Protein AF-A0A962AJW1-F1 (afdb_monomer)

Radius of gyration: 37.75 Å; Cα contacts (8 Å, |Δi|>4): 247; chains: 1; bounding box: 57×76×106 Å

Nearest PDB structures (foldseek):
  6yf7-assembly1_AA  TM=3.922E-01  e=6.518E-01  Marine phage AC
  6yff-assembly1_AA  TM=3.821E-01  e=2.173E+00  Beihai levi-like virus 21

Foldseek 3Di:
DDDDDDDDPPPVVPVVPPPPPPPPPPPPDPDDDDPDDDDPPPDDDDDDWDWDWDWDDDPPDIDIDTDTDDVPPPPPDPPDPDDDDDDDDPPVVVVVVVVVVVVVVVVVVVVVVVVVVVVPDPVCVVVVVCVVCVVVVVLVVLLVVLVVVVVVQLVLQQQLQVQLQVQLLACAVPQFSPVRSLVSSCVSNVVADSVQKDKWKDWLRHTDDGSVRSNVRLNVQAFTKIKIKIKGWDFRARPNDGPCPVTDMRMDMDMDGRD

Solvent-accessible surface area (backbone atoms only — not comparable to full-atom values): 16013 Å² total; per-residue (Å²): 138,84,88,84,83,78,96,71,79,77,67,73,74,70,64,69,76,73,69,76,74,76,73,84,79,76,87,84,74,95,67,94,85,78,94,80,75,81,83,75,79,74,78,88,77,84,89,77,79,52,82,47,84,44,78,50,77,59,88,97,47,80,46,80,46,83,44,78,52,66,82,81,76,63,81,78,72,75,81,77,79,87,72,80,93,75,93,83,79,78,74,74,64,67,57,60,60,58,58,55,59,53,58,60,56,54,59,53,48,57,55,52,55,53,52,59,53,62,75,70,50,76,91,46,53,70,58,54,57,45,61,67,46,45,63,58,53,51,50,52,53,52,50,50,53,56,48,52,55,53,50,51,55,49,52,30,44,45,48,10,14,46,47,18,30,55,45,42,31,67,27,54,85,39,82,45,28,40,62,52,19,53,48,40,23,49,65,49,25,73,93,53,66,67,90,58,52,48,78,48,38,29,44,77,83,44,74,36,91,43,26,68,55,33,29,54,46,44,65,75,35,63,69,34,50,34,38,21,33,30,34,36,74,50,84,61,64,60,95,88,43,64,80,44,84,88,64,38,67,51,71,35,73,28,73,48,59,24,105

Sequence (259 aa):
MPDAATPQKLLDSQVATAAGGAVAASELLNGEGCRALNATVARYDSTFISFEWSRIEFGSMSYRIIRMTNDRIKPVMPTATSHGPSTTTSACAADSAVARSLAWNEQARIFRGAVARAVRDETGVGAVEFALIAPLLLGISLAALIFALALNNYILVTNASTAGATNFILSRGSTTPYSDTVTAVRQAAQGLTSANLTIAMSVDGAACADDSSCATALSAAGGKQANVAVSYPCRLVVLNIDYAPGGCVLKQTTAGRVQ

pLDDT: mean 71.28, std 23.98, range [33.19, 97.69]

Structure (mmCIF, N/CA/C/O backbone):
data_AF-A0A962AJW1-F1
#
_entry.id   AF-A0A962AJW1-F1
#
loop_
_atom_site.group_PDB
_atom_site.id
_atom_site.type_symbol
_atom_site.label_atom_id
_atom_site.label_alt_id
_atom_site.label_comp_id
_atom_site.label_asym_id
_atom_site.label_entity_id
_atom_site.label_seq_id
_atom_site.pdbx_PDB_ins_code
_atom_site.Cartn_x
_atom_site.Cartn_y
_atom_site.Cartn_z
_atom_site.occupancy
_atom_site.B_iso_or_equiv
_atom_site.auth_seq_id
_atom_site.auth_comp_id
_atom_site.auth_asym_id
_atom_site.auth_atom_id
_atom_site.pdbx_PDB_model_num
ATOM 1 N N . MET A 1 1 ? -2.333 30.174 -48.927 1.00 43.09 1 MET A N 1
ATOM 2 C CA . MET A 1 1 ? -1.192 30.242 -49.866 1.00 43.09 1 MET A CA 1
ATOM 3 C C . MET A 1 1 ? 0.088 30.248 -49.042 1.00 43.09 1 MET A C 1
ATOM 5 O O . MET A 1 1 ? 0.118 31.062 -48.124 1.00 43.09 1 MET A O 1
ATOM 9 N N . PRO A 1 2 ? 1.115 29.424 -49.319 1.00 47.97 2 PRO A N 1
ATOM 10 C CA . PRO A 1 2 ? 1.248 28.370 -50.330 1.00 47.97 2 PRO A CA 1
ATOM 11 C C . PRO A 1 2 ? 1.341 26.941 -49.743 1.00 47.97 2 PRO A C 1
ATOM 13 O O . PRO A 1 2 ? 1.534 26.752 -48.544 1.00 47.97 2 PRO A O 1
ATOM 16 N N . ASP A 1 3 ? 1.177 25.965 -50.637 1.00 45.78 3 ASP A N 1
ATOM 17 C CA . ASP A 1 3 ? 1.265 24.516 -50.439 1.00 45.78 3 ASP A CA 1
ATOM 18 C C . ASP A 1 3 ? 2.706 24.021 -50.233 1.00 45.78 3 ASP A C 1
ATOM 20 O O . ASP A 1 3 ? 3.625 24.441 -50.940 1.00 45.78 3 ASP A O 1
ATOM 24 N N . ALA A 1 4 ? 2.892 23.066 -49.315 1.00 45.47 4 ALA A N 1
ATOM 25 C CA . ALA A 1 4 ? 4.142 22.333 -49.130 1.00 45.47 4 ALA A CA 1
ATOM 26 C C . ALA A 1 4 ? 4.010 20.913 -49.704 1.00 45.47 4 ALA A C 1
ATOM 28 O O . ALA A 1 4 ? 3.240 20.087 -49.215 1.00 45.47 4 ALA A O 1
ATOM 29 N N . ALA A 1 5 ? 4.766 20.661 -50.772 1.00 42.75 5 ALA A N 1
ATOM 30 C CA . ALA A 1 5 ? 4.821 19.407 -51.508 1.00 42.75 5 ALA A CA 1
ATOM 31 C C . ALA A 1 5 ? 5.538 18.285 -50.731 1.00 42.75 5 ALA A C 1
ATOM 33 O O . ALA A 1 5 ? 6.531 18.507 -50.039 1.00 42.75 5 ALA A O 1
ATOM 34 N N . THR A 1 6 ? 5.039 17.061 -50.901 1.00 45.56 6 THR A N 1
ATOM 35 C CA . THR A 1 6 ? 5.532 15.807 -50.320 1.00 45.56 6 THR A CA 1
ATOM 36 C C . THR A 1 6 ? 6.825 15.286 -50.984 1.00 45.56 6 THR A C 1
ATOM 38 O O . THR A 1 6 ? 6.995 15.394 -52.203 1.00 45.56 6 THR A O 1
ATOM 41 N N . PRO A 1 7 ? 7.732 14.645 -50.217 1.00 43.22 7 PRO A N 1
ATOM 42 C CA . PRO A 1 7 ? 9.026 14.155 -50.691 1.00 43.22 7 PRO A CA 1
ATOM 43 C C . PRO A 1 7 ? 8.913 12.735 -51.267 1.00 43.22 7 PRO A C 1
ATOM 45 O O . PRO A 1 7 ? 9.335 11.768 -50.641 1.00 43.22 7 PRO A O 1
ATOM 48 N N . GLN A 1 8 ? 8.331 12.587 -52.461 1.00 46.66 8 GLN A N 1
ATOM 49 C CA . GLN A 1 8 ? 8.193 11.264 -53.102 1.00 46.66 8 GLN A CA 1
ATOM 50 C C . GLN A 1 8 ? 8.791 11.174 -54.514 1.00 46.66 8 GLN A C 1
ATOM 52 O O . GLN A 1 8 ? 8.850 10.094 -55.083 1.00 46.66 8 GLN A O 1
ATOM 57 N N . LYS A 1 9 ? 9.315 12.276 -55.071 1.00 40.12 9 LYS A N 1
ATOM 58 C CA . LYS A 1 9 ? 9.843 12.315 -56.451 1.00 40.12 9 LYS A CA 1
ATOM 59 C C . LYS A 1 9 ? 11.360 12.156 -56.611 1.00 40.12 9 LYS A C 1
ATOM 61 O O . LYS A 1 9 ? 11.848 12.207 -57.734 1.00 40.12 9 LYS A O 1
ATOM 66 N N . LEU A 1 10 ? 12.116 11.956 -55.530 1.00 39.31 10 LEU A N 1
ATOM 67 C CA . LEU A 1 10 ? 13.583 11.840 -55.599 1.00 39.31 10 LEU A CA 1
ATOM 68 C C . LEU A 1 10 ? 14.121 10.400 -55.521 1.00 39.31 10 LEU A C 1
ATOM 70 O O . LEU A 1 10 ? 15.308 10.205 -55.766 1.00 39.31 10 LEU A O 1
ATOM 74 N N . LEU A 1 11 ? 13.278 9.389 -55.263 1.00 42.38 11 LEU A N 1
ATOM 75 C CA . LEU A 1 11 ? 13.705 7.979 -55.286 1.00 42.38 11 LEU A CA 1
ATOM 76 C C . LEU A 1 11 ? 13.646 7.324 -56.677 1.00 42.38 11 LEU A C 1
ATOM 78 O O . LEU A 1 11 ? 14.391 6.377 -56.922 1.00 42.38 11 LEU A O 1
ATOM 82 N N . ASP A 1 12 ? 12.862 7.854 -57.618 1.00 38.12 12 ASP A N 1
ATOM 83 C CA . ASP A 1 12 ? 12.685 7.203 -58.928 1.00 38.12 12 ASP A CA 1
ATOM 84 C C . ASP A 1 12 ? 13.845 7.452 -59.907 1.00 38.12 12 ASP A C 1
ATOM 86 O O . ASP A 1 12 ? 13.977 6.751 -60.908 1.00 38.12 12 ASP A O 1
ATOM 90 N N . SER A 1 13 ? 14.743 8.402 -59.618 1.00 41.75 13 SER A N 1
ATOM 91 C CA . SER A 1 13 ? 15.848 8.741 -60.529 1.00 41.75 13 SER A CA 1
ATOM 92 C C . SER A 1 13 ? 17.173 8.022 -60.231 1.00 41.75 13 SER A C 1
ATOM 94 O O . SER A 1 13 ? 18.112 8.163 -61.011 1.00 41.75 13 SER A O 1
ATOM 96 N N . GLN A 1 14 ? 17.282 7.252 -59.141 1.00 38.84 14 GLN A N 1
ATOM 97 C CA . GLN A 1 14 ? 18.523 6.540 -58.768 1.00 38.84 14 GLN A CA 1
ATOM 98 C C . GLN A 1 14 ? 18.469 5.025 -59.048 1.00 38.84 14 GLN A C 1
ATOM 100 O O . GLN A 1 14 ? 19.498 4.357 -59.001 1.00 38.84 14 GLN A O 1
ATOM 105 N N . VAL A 1 15 ? 17.303 4.471 -59.406 1.00 38.78 15 VAL A N 1
ATOM 106 C CA . VAL A 1 15 ? 17.152 3.040 -59.752 1.00 38.78 15 VAL A CA 1
ATOM 107 C C . VAL A 1 15 ? 17.441 2.765 -61.239 1.00 38.78 15 VAL A C 1
ATOM 109 O O . VAL A 1 15 ? 17.762 1.639 -61.615 1.00 38.78 15 VAL A O 1
ATOM 112 N N . ALA A 1 16 ? 17.425 3.790 -62.098 1.00 36.75 16 ALA A N 1
ATOM 113 C CA . ALA A 1 16 ? 17.598 3.617 -63.542 1.00 36.75 16 ALA A CA 1
ATOM 114 C C . ALA A 1 16 ? 19.045 3.312 -63.993 1.00 36.75 16 ALA A C 1
ATOM 116 O O . ALA A 1 16 ? 19.238 2.805 -65.095 1.00 36.75 16 ALA A O 1
ATOM 117 N N . THR A 1 17 ? 20.068 3.556 -63.166 1.00 38.28 17 THR A N 1
ATOM 118 C CA . THR A 1 17 ? 21.477 3.464 -63.614 1.00 38.28 17 THR A CA 1
ATOM 119 C C . THR A 1 17 ? 22.176 2.148 -63.245 1.00 38.28 17 THR A C 1
ATOM 121 O O . THR A 1 17 ? 23.292 1.904 -63.691 1.00 38.28 17 THR A O 1
ATOM 124 N N . ALA A 1 18 ? 21.530 1.254 -62.485 1.00 34.97 18 ALA A N 1
ATOM 125 C CA . ALA A 1 18 ? 22.094 -0.059 -62.133 1.00 34.97 18 ALA A CA 1
ATOM 126 C C . ALA A 1 18 ? 21.621 -1.211 -63.047 1.00 34.97 18 ALA A C 1
ATOM 128 O O . ALA A 1 18 ? 22.136 -2.323 -62.951 1.00 34.97 18 ALA A O 1
ATOM 129 N N . ALA A 1 19 ? 20.668 -0.961 -63.954 1.00 37.25 19 ALA A N 1
ATOM 130 C CA . ALA A 1 19 ? 20.112 -1.985 -64.845 1.00 37.25 19 ALA A CA 1
ATOM 131 C C . ALA A 1 19 ? 20.929 -2.213 -66.137 1.00 37.25 19 ALA A C 1
ATOM 133 O O . ALA A 1 19 ? 20.712 -3.202 -66.832 1.00 37.25 19 ALA A O 1
ATOM 134 N N . GLY A 1 20 ? 21.889 -1.339 -66.461 1.00 33.22 20 GLY A N 1
ATOM 135 C CA . GLY A 1 20 ? 22.659 -1.421 -67.712 1.00 33.22 20 GLY A CA 1
ATOM 136 C C . GLY A 1 20 ? 23.816 -2.430 -67.720 1.00 33.22 20 GLY A C 1
ATOM 137 O O . GLY A 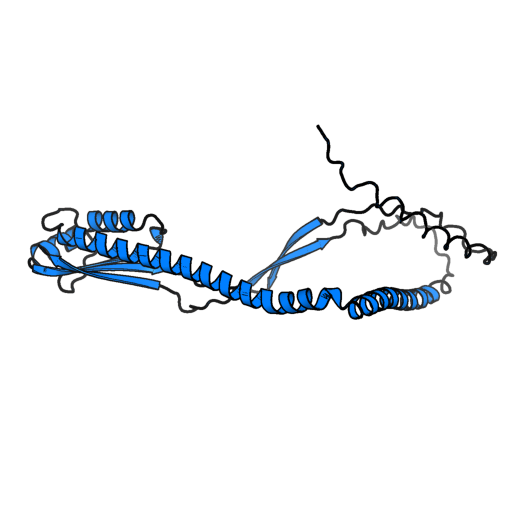1 20 ? 24.357 -2.720 -68.781 1.00 33.22 20 GLY A O 1
ATOM 138 N N . GLY A 1 21 ? 24.215 -2.971 -66.562 1.00 33.19 21 GLY A N 1
ATOM 139 C CA . GLY A 1 21 ? 25.421 -3.806 -66.444 1.00 33.19 21 GLY A CA 1
ATOM 140 C C . GLY A 1 21 ? 25.213 -5.318 -66.595 1.00 33.19 21 GLY A C 1
ATOM 141 O O . GLY A 1 21 ? 26.185 -6.044 -66.771 1.00 33.19 21 GLY A O 1
ATOM 142 N N . ALA A 1 22 ? 23.974 -5.813 -66.530 1.00 37.69 22 ALA A N 1
ATOM 143 C CA . ALA A 1 22 ? 23.692 -7.253 -66.450 1.00 37.69 22 ALA A CA 1
ATOM 144 C C . ALA A 1 22 ? 23.306 -7.910 -67.791 1.00 37.69 22 ALA A C 1
ATOM 146 O O . ALA A 1 22 ? 22.966 -9.089 -67.816 1.00 37.69 22 ALA A O 1
ATOM 147 N N . VAL A 1 23 ? 23.351 -7.173 -68.908 1.00 38.00 23 VAL A N 1
ATOM 148 C CA . VAL A 1 23 ? 22.947 -7.697 -70.231 1.00 38.00 23 VAL A CA 1
ATOM 149 C C . VAL A 1 23 ? 24.125 -8.320 -71.003 1.00 38.00 23 VAL A C 1
ATOM 151 O O . VAL A 1 23 ? 23.915 -9.081 -71.940 1.00 38.00 23 VAL A O 1
ATOM 154 N N . ALA A 1 24 ? 25.374 -8.102 -70.580 1.00 36.97 24 ALA A N 1
ATOM 155 C CA . ALA A 1 24 ? 26.554 -8.542 -71.335 1.00 36.97 24 ALA A CA 1
ATOM 156 C C . ALA A 1 24 ? 27.041 -9.980 -71.041 1.00 36.97 24 ALA A C 1
ATOM 158 O O . ALA A 1 24 ? 28.103 -10.367 -71.518 1.00 36.97 24 ALA A O 1
ATOM 159 N N . ALA A 1 25 ? 26.302 -10.785 -70.269 1.00 37.00 25 ALA A N 1
ATOM 160 C CA . ALA A 1 25 ? 26.725 -12.142 -69.888 1.00 37.00 25 ALA A CA 1
ATOM 161 C C . ALA A 1 25 ? 25.804 -13.265 -70.407 1.00 37.00 25 ALA A C 1
ATOM 163 O O . ALA A 1 25 ? 25.827 -14.364 -69.858 1.00 37.00 25 ALA A O 1
ATOM 164 N N . SER A 1 26 ? 24.988 -13.016 -71.441 1.00 39.25 26 SER A N 1
ATOM 165 C CA . SER A 1 26 ? 24.070 -14.040 -71.982 1.00 39.25 26 SER A CA 1
ATOM 166 C C . SER A 1 26 ? 24.468 -14.641 -73.337 1.00 39.25 26 SER A C 1
ATOM 168 O O . SER A 1 26 ? 23.772 -15.524 -73.826 1.00 39.25 26 SER A O 1
ATOM 170 N N . GLU A 1 27 ? 25.603 -14.249 -73.924 1.00 38.19 27 GLU A N 1
ATOM 171 C CA . GLU A 1 27 ? 25.919 -14.585 -75.324 1.00 38.19 27 GLU A CA 1
ATOM 172 C C . GLU A 1 27 ? 27.160 -15.477 -75.510 1.00 38.19 27 GLU A C 1
ATOM 174 O O . GLU A 1 27 ? 27.880 -15.343 -76.493 1.00 38.19 27 GLU A O 1
ATOM 179 N N . LEU A 1 28 ? 27.437 -16.403 -74.579 1.00 36.56 28 LEU A N 1
ATOM 180 C CA . LEU A 1 28 ? 28.553 -17.358 -74.732 1.00 36.56 28 LEU A CA 1
ATOM 181 C C . LEU A 1 28 ? 28.289 -18.792 -74.235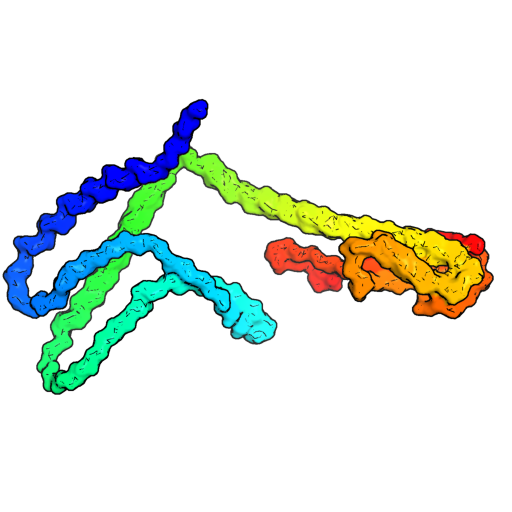 1.00 36.56 28 LEU A C 1
ATOM 183 O O . LEU A 1 28 ? 29.229 -19.497 -73.883 1.00 36.56 28 LEU A O 1
ATOM 187 N N . LEU A 1 29 ? 27.044 -19.280 -74.257 1.00 40.28 29 LEU A N 1
ATOM 188 C CA . LEU A 1 29 ? 26.763 -20.711 -74.049 1.00 40.28 29 LEU A CA 1
ATOM 189 C C . LEU A 1 29 ? 25.683 -21.224 -75.016 1.00 40.28 29 LEU A C 1
ATOM 191 O O . LEU A 1 29 ? 24.583 -21.597 -74.619 1.00 40.28 29 LEU A O 1
ATOM 195 N N . ASN A 1 30 ? 26.025 -21.274 -76.307 1.00 46.94 30 ASN A N 1
ATOM 196 C CA . ASN A 1 30 ? 25.364 -22.160 -77.267 1.00 46.94 30 ASN A CA 1
ATOM 197 C C . ASN A 1 30 ? 25.956 -23.569 -77.116 1.00 46.94 30 ASN A C 1
ATOM 199 O O . ASN A 1 30 ? 26.951 -23.913 -77.748 1.00 46.94 30 ASN A O 1
ATOM 203 N N . GLY A 1 31 ? 25.343 -24.368 -76.246 1.00 36.16 31 GLY A N 1
ATOM 204 C CA . GLY A 1 31 ? 25.583 -25.800 -76.104 1.00 36.16 31 GLY A CA 1
ATOM 205 C C . GLY A 1 31 ? 24.260 -26.471 -75.761 1.00 36.16 31 GLY A C 1
ATOM 206 O O . GLY A 1 31 ? 23.712 -26.265 -74.681 1.00 36.16 31 GLY A O 1
ATOM 207 N N . GLU A 1 32 ? 23.700 -27.184 -76.731 1.00 49.50 32 GLU A N 1
ATOM 208 C CA . GLU A 1 32 ? 22.379 -27.804 -76.681 1.00 49.50 32 GLU A CA 1
ATOM 209 C C . GLU A 1 32 ? 22.258 -28.780 -75.500 1.00 49.50 32 GLU A C 1
ATOM 211 O O . GLU A 1 32 ? 23.053 -29.708 -75.376 1.00 49.50 32 GLU A O 1
ATOM 216 N N . GLY A 1 33 ? 21.255 -28.596 -74.630 1.00 40.69 33 GLY A N 1
ATOM 217 C CA . GLY A 1 33 ? 20.966 -29.611 -73.609 1.00 40.69 33 GLY A CA 1
ATOM 218 C C . GLY A 1 33 ? 20.107 -29.233 -72.404 1.00 40.69 33 GLY A C 1
ATOM 219 O O . GLY A 1 33 ? 19.752 -30.132 -71.657 1.00 40.69 33 GLY A O 1
ATOM 220 N N . CYS A 1 34 ? 19.725 -27.967 -72.199 1.00 35.69 34 CYS A N 1
ATOM 221 C CA . CYS A 1 34 ? 18.828 -27.580 -71.094 1.00 35.69 34 CYS A CA 1
ATOM 222 C C . CYS A 1 34 ? 17.879 -26.443 -71.507 1.00 35.69 34 CYS A C 1
ATOM 224 O O . CYS A 1 34 ? 17.965 -25.312 -71.033 1.00 35.69 34 CYS A O 1
ATOM 226 N N . ARG A 1 35 ? 16.939 -26.733 -72.415 1.00 43.50 35 ARG A N 1
ATOM 227 C CA . ARG A 1 35 ? 15.774 -25.863 -72.633 1.00 43.50 35 ARG A CA 1
ATOM 228 C C . ARG A 1 35 ? 14.732 -26.150 -71.557 1.00 43.50 35 ARG A C 1
ATOM 230 O O . ARG A 1 35 ? 13.955 -27.079 -71.717 1.00 43.50 35 ARG A O 1
ATOM 237 N N . ALA A 1 36 ? 14.721 -25.347 -70.497 1.00 37.19 36 ALA A N 1
ATOM 238 C CA . ALA A 1 36 ? 13.512 -24.872 -69.816 1.00 37.19 36 ALA A CA 1
ATOM 239 C C . ALA A 1 36 ? 13.906 -24.168 -68.516 1.00 37.19 36 ALA A C 1
ATOM 241 O O . ALA A 1 36 ? 13.898 -24.767 -67.451 1.00 37.19 36 ALA A O 1
ATOM 242 N N . LEU A 1 37 ? 14.196 -22.877 -68.595 1.00 38.84 37 LEU A N 1
ATOM 243 C CA . LEU A 1 37 ? 13.922 -21.957 -67.496 1.00 38.84 37 LEU A CA 1
ATOM 244 C C . LEU A 1 37 ? 13.494 -20.659 -68.156 1.00 38.84 37 LEU A C 1
ATOM 246 O O . LEU A 1 37 ? 14.283 -19.771 -68.461 1.00 38.84 37 LEU A O 1
ATOM 250 N N . ASN A 1 38 ? 12.204 -20.646 -68.487 1.00 35.69 38 ASN A N 1
ATOM 251 C CA . ASN A 1 38 ? 11.488 -19.459 -68.898 1.00 35.69 38 ASN A CA 1
ATOM 252 C C . ASN A 1 38 ? 11.786 -18.372 -67.858 1.00 35.69 38 ASN A C 1
ATOM 254 O O . ASN A 1 38 ? 11.545 -18.564 -66.664 1.00 35.69 38 ASN A O 1
ATOM 258 N N . ALA A 1 39 ? 12.392 -17.281 -68.310 1.00 36.91 39 ALA A N 1
ATOM 259 C CA . ALA A 1 39 ? 12.791 -16.164 -67.480 1.00 36.91 39 ALA A CA 1
ATOM 260 C C . ALA A 1 39 ? 11.543 -15.437 -66.960 1.00 36.91 39 ALA A C 1
ATOM 262 O O . ALA A 1 39 ? 11.115 -14.424 -67.505 1.00 36.91 39 ALA A O 1
ATOM 263 N N . THR A 1 40 ? 10.948 -15.927 -65.875 1.00 34.88 40 THR A N 1
ATOM 264 C CA . THR A 1 40 ? 10.106 -15.092 -65.018 1.00 34.88 40 THR A CA 1
ATOM 265 C C . THR A 1 40 ? 11.025 -14.203 -64.200 1.00 34.88 40 THR A C 1
ATOM 267 O O . THR A 1 40 ? 11.458 -14.555 -63.105 1.00 34.88 40 THR A O 1
ATOM 270 N N . VAL A 1 41 ? 11.335 -13.038 -64.766 1.00 37.78 41 VAL A N 1
ATOM 271 C CA . VAL A 1 41 ? 11.833 -11.876 -64.031 1.00 37.78 41 VAL A CA 1
ATOM 272 C C . VAL A 1 41 ? 10.795 -11.554 -62.957 1.00 37.78 41 VAL A C 1
ATOM 274 O O . VAL A 1 41 ? 9.775 -10.912 -63.213 1.00 37.78 41 VAL A O 1
ATOM 277 N N . ALA A 1 42 ? 11.017 -12.069 -61.750 1.00 35.09 42 ALA A N 1
ATOM 278 C CA . ALA A 1 42 ? 10.241 -11.705 -60.582 1.00 35.09 42 ALA A CA 1
ATOM 279 C C . ALA A 1 42 ? 10.530 -10.231 -60.281 1.00 35.09 42 ALA A C 1
ATOM 281 O O . ALA A 1 42 ? 11.612 -9.883 -59.809 1.00 35.09 42 ALA A O 1
ATOM 282 N N . ARG A 1 43 ? 9.562 -9.355 -60.572 1.00 37.00 43 ARG A N 1
ATOM 283 C CA . ARG A 1 43 ? 9.550 -8.003 -60.009 1.00 37.00 43 ARG A CA 1
ATOM 284 C C . ARG A 1 43 ? 9.585 -8.149 -58.488 1.00 37.00 43 ARG A C 1
ATOM 286 O O . ARG A 1 43 ? 8.690 -8.757 -57.897 1.00 37.00 43 ARG A O 1
ATOM 293 N N . TYR A 1 44 ? 10.647 -7.640 -57.877 1.00 38.72 44 TYR A N 1
ATOM 294 C CA . TYR A 1 44 ? 10.743 -7.471 -56.435 1.00 38.72 44 TYR A CA 1
ATOM 295 C C . TYR A 1 44 ? 9.784 -6.347 -56.045 1.00 38.72 44 TYR A C 1
ATOM 297 O O . TYR A 1 44 ? 10.094 -5.178 -56.241 1.00 38.72 44 TYR A O 1
ATOM 305 N N . ASP A 1 45 ? 8.607 -6.715 -55.548 1.00 37.62 45 ASP A N 1
ATOM 306 C CA . ASP A 1 45 ? 7.698 -5.782 -54.889 1.00 37.62 45 ASP A CA 1
ATOM 307 C C . ASP A 1 45 ? 7.802 -6.010 -53.379 1.00 37.62 45 ASP A C 1
ATOM 309 O O . ASP A 1 45 ? 7.723 -7.145 -52.893 1.00 37.62 45 ASP A O 1
ATOM 313 N N . SER A 1 46 ? 8.120 -4.942 -52.661 1.00 46.25 46 SER A N 1
ATOM 314 C CA . SER A 1 46 ? 8.482 -4.964 -51.249 1.00 46.25 46 SER A CA 1
ATOM 315 C C . SER A 1 46 ? 7.249 -4.927 -50.354 1.00 46.25 46 SER A C 1
ATOM 317 O O . SER A 1 46 ? 6.303 -4.210 -50.652 1.00 46.25 46 SER A O 1
ATOM 319 N N . THR A 1 47 ? 7.372 -5.576 -49.189 1.00 51.34 47 THR A N 1
ATOM 320 C CA . THR A 1 47 ? 6.521 -5.514 -47.980 1.00 51.34 47 THR A CA 1
ATOM 321 C C . THR A 1 47 ? 5.443 -6.593 -47.852 1.00 51.34 47 THR A C 1
ATOM 323 O O . THR A 1 47 ? 4.469 -6.594 -48.580 1.00 51.34 47 THR A O 1
ATOM 326 N N . PHE A 1 48 ? 5.656 -7.533 -46.919 1.00 48.38 48 PHE A N 1
ATOM 327 C CA . PHE A 1 48 ? 4.704 -7.997 -45.892 1.00 48.38 48 PHE A CA 1
ATOM 328 C C . PHE A 1 48 ? 5.435 -9.026 -45.003 1.00 48.38 48 PHE A C 1
ATOM 330 O O . PHE A 1 48 ? 5.754 -10.127 -45.44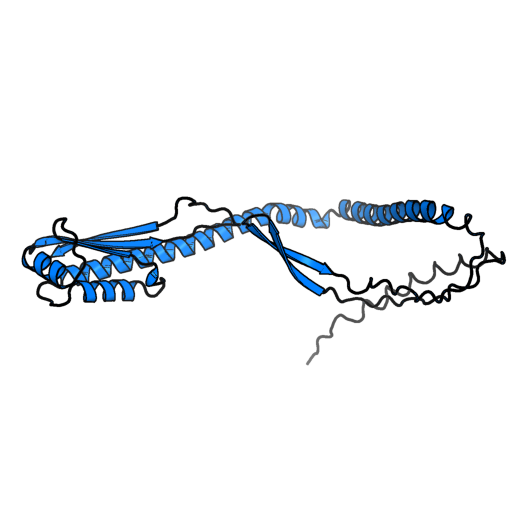4 1.00 48.38 48 PHE A O 1
ATOM 337 N N . ILE A 1 49 ? 5.764 -8.639 -43.765 1.00 56.47 49 ILE A N 1
ATOM 338 C CA . ILE A 1 49 ? 6.281 -9.530 -42.712 1.00 56.47 49 ILE A CA 1
ATOM 339 C C . ILE A 1 49 ? 5.135 -9.709 -41.718 1.00 56.47 49 ILE A C 1
ATOM 341 O O . ILE A 1 49 ? 4.641 -8.718 -41.181 1.00 56.47 49 ILE A O 1
ATOM 345 N N . SER A 1 50 ? 4.702 -10.945 -41.482 1.00 50.69 50 SER A N 1
ATOM 346 C CA . SER A 1 50 ? 3.708 -11.261 -40.455 1.00 50.69 50 SER A CA 1
ATOM 347 C C . SER A 1 50 ? 4.399 -11.682 -39.159 1.00 50.69 50 SER A C 1
ATOM 349 O O . SER A 1 50 ? 5.359 -12.457 -39.175 1.00 50.69 50 SER A O 1
ATOM 351 N N . PHE A 1 51 ? 3.900 -11.180 -38.029 1.00 48.53 51 PHE A N 1
ATOM 352 C CA . PHE A 1 51 ? 4.384 -11.530 -36.696 1.00 48.53 51 PHE A CA 1
ATOM 353 C C . PHE A 1 51 ? 3.325 -12.369 -35.991 1.00 48.53 51 PHE A C 1
ATOM 355 O O . PHE A 1 51 ? 2.221 -11.885 -35.742 1.00 48.53 51 PHE A O 1
ATOM 362 N N . GLU A 1 52 ? 3.665 -13.608 -35.647 1.00 49.94 52 GLU A N 1
ATOM 363 C CA . GLU A 1 52 ? 2.771 -14.501 -34.914 1.00 49.94 52 GLU A CA 1
ATOM 364 C C . GLU A 1 52 ? 3.405 -14.911 -33.579 1.00 49.94 52 GLU A C 1
ATOM 366 O O . GLU A 1 52 ? 4.599 -15.223 -33.483 1.00 49.94 52 GLU A O 1
ATOM 371 N N . TRP A 1 53 ? 2.603 -14.868 -32.515 1.00 56.88 53 TRP A N 1
ATOM 372 C CA . TRP A 1 53 ? 3.044 -15.211 -31.168 1.00 56.88 53 TRP A CA 1
ATOM 373 C C . TRP A 1 53 ? 2.939 -16.716 -30.949 1.00 56.88 53 TRP A C 1
ATOM 375 O O . TRP A 1 53 ? 1.842 -17.251 -30.821 1.00 56.88 53 TRP A O 1
ATOM 385 N N . SER A 1 54 ? 4.083 -17.388 -30.816 1.00 48.72 54 SER A N 1
ATOM 386 C CA . SER A 1 54 ? 4.124 -18.802 -30.431 1.00 48.72 54 SER A CA 1
ATOM 387 C C . SER A 1 54 ? 4.449 -18.951 -28.944 1.00 48.72 54 SER A C 1
ATOM 389 O O . SER A 1 54 ? 5.356 -18.293 -28.421 1.00 48.72 54 SER A O 1
ATOM 391 N N . ARG A 1 55 ? 3.683 -19.795 -28.245 1.00 61.06 55 ARG A N 1
ATOM 392 C CA . ARG A 1 55 ? 3.973 -20.196 -26.863 1.00 61.06 55 ARG A CA 1
ATOM 393 C C . ARG A 1 55 ? 4.809 -21.471 -26.895 1.00 61.06 55 ARG A C 1
ATOM 395 O O . ARG A 1 55 ? 4.452 -22.410 -27.600 1.00 61.06 55 ARG A O 1
ATOM 402 N N . ILE A 1 56 ? 5.895 -21.492 -26.131 1.00 53.44 56 ILE A N 1
ATOM 403 C CA . ILE A 1 56 ? 6.717 -22.686 -25.928 1.0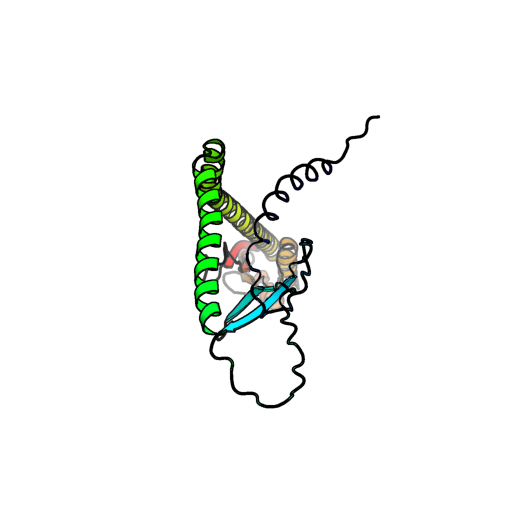0 53.44 56 ILE A CA 1
ATOM 404 C C . ILE A 1 56 ? 6.786 -22.949 -24.426 1.00 53.44 56 ILE A C 1
ATOM 406 O O . ILE A 1 56 ? 7.090 -22.043 -23.645 1.00 53.44 56 ILE A O 1
ATOM 410 N N . GLU A 1 57 ? 6.476 -24.179 -24.034 1.00 55.84 57 GLU A N 1
ATOM 411 C CA . GLU A 1 57 ? 6.478 -24.622 -22.642 1.00 55.84 57 GLU A CA 1
ATOM 412 C C . GLU A 1 57 ? 7.696 -25.520 -22.404 1.00 55.84 57 GLU A C 1
ATOM 414 O O . GLU A 1 57 ? 7.917 -26.489 -23.130 1.00 55.84 57 GLU A O 1
ATOM 419 N N . PHE A 1 58 ? 8.501 -25.177 -21.396 1.00 38.72 58 PHE A N 1
ATOM 420 C CA . PHE A 1 58 ? 9.615 -25.992 -20.912 1.00 38.72 58 PHE A CA 1
ATOM 421 C C . PHE A 1 58 ? 9.448 -26.183 -19.402 1.00 38.72 58 PHE A C 1
ATOM 423 O O . PHE A 1 58 ? 9.659 -25.258 -18.615 1.00 38.72 58 PHE A O 1
ATOM 430 N N . GLY A 1 59 ? 9.052 -27.386 -18.984 1.00 68.00 59 GLY A N 1
ATOM 431 C CA . GLY A 1 59 ? 8.739 -27.658 -17.578 1.00 68.00 59 GLY A CA 1
ATOM 432 C C . GLY A 1 59 ? 7.559 -26.808 -17.090 1.00 68.00 59 GLY A C 1
ATOM 433 O O . GLY A 1 59 ? 6.537 -26.747 -17.765 1.00 68.00 59 GLY A O 1
ATOM 434 N N . SER A 1 60 ? 7.687 -26.138 -15.935 1.00 54.19 60 SER A N 1
ATOM 435 C CA . SER A 1 60 ? 6.640 -25.233 -15.417 1.00 54.19 60 SER A CA 1
ATOM 436 C C . SER A 1 60 ? 6.767 -23.776 -15.887 1.00 54.19 60 SER A C 1
ATOM 438 O O . SER A 1 60 ? 5.984 -22.925 -15.462 1.00 54.19 60 SER A O 1
ATOM 440 N N . MET A 1 61 ? 7.732 -23.463 -16.760 1.00 33.62 61 MET A N 1
ATOM 441 C CA . MET A 1 61 ? 7.926 -22.114 -17.292 1.00 33.62 61 MET A CA 1
ATOM 442 C C . MET A 1 61 ? 7.384 -21.998 -18.723 1.00 33.62 61 MET A C 1
ATOM 444 O O . MET A 1 61 ? 7.707 -22.794 -19.606 1.00 33.62 61 MET A O 1
ATOM 448 N N . SER A 1 62 ? 6.561 -20.970 -18.950 1.00 51.38 62 SER A N 1
ATOM 449 C CA . SER A 1 62 ? 5.970 -20.640 -20.253 1.00 51.38 62 SER A CA 1
ATOM 450 C C . SER A 1 62 ? 6.654 -19.408 -20.841 1.00 51.38 62 SER A C 1
ATOM 452 O O . SER A 1 62 ? 6.580 -18.322 -20.264 1.00 51.38 62 SER A O 1
ATOM 454 N N . TYR A 1 63 ? 7.237 -19.548 -22.031 1.00 46.00 63 TYR A N 1
ATOM 455 C CA . TYR A 1 63 ? 7.858 -18.454 -22.778 1.00 46.00 63 TYR A CA 1
ATOM 456 C C . TYR A 1 63 ? 7.009 -18.079 -23.998 1.00 46.00 63 TYR A C 1
ATOM 458 O O . TYR A 1 63 ? 6.351 -18.922 -24.615 1.00 46.00 63 TYR A O 1
ATOM 466 N N . ARG A 1 64 ? 7.026 -16.793 -24.364 1.00 51.97 64 ARG A N 1
ATOM 467 C CA . ARG A 1 64 ? 6.438 -16.281 -25.609 1.00 51.97 64 ARG A CA 1
ATOM 468 C C . ARG A 1 64 ? 7.555 -15.810 -26.521 1.00 51.97 64 ARG A C 1
ATOM 470 O O . ARG A 1 64 ? 8.325 -14.935 -26.139 1.00 51.97 64 ARG A O 1
ATOM 477 N N . ILE A 1 65 ? 7.621 -16.381 -27.716 1.00 55.56 65 ILE A N 1
ATOM 478 C CA . ILE A 1 65 ? 8.627 -16.032 -28.716 1.00 55.56 65 ILE A CA 1
ATOM 479 C C . ILE A 1 65 ? 7.903 -15.507 -29.952 1.00 55.56 65 ILE A C 1
ATOM 481 O O . ILE A 1 65 ? 6.905 -16.087 -30.396 1.00 55.56 65 ILE A O 1
ATOM 485 N N . ILE A 1 66 ? 8.403 -14.395 -30.489 1.00 56.16 66 ILE A N 1
ATOM 486 C CA . ILE A 1 66 ? 7.916 -13.812 -31.737 1.00 56.16 66 ILE A CA 1
ATOM 487 C C . ILE A 1 66 ? 8.521 -14.621 -32.881 1.00 56.16 66 ILE A C 1
ATOM 489 O O . ILE A 1 66 ? 9.739 -14.611 -33.072 1.00 56.16 66 ILE A O 1
ATOM 493 N N . ARG A 1 67 ? 7.678 -15.322 -33.643 1.00 49.84 67 ARG A N 1
ATOM 494 C CA . ARG A 1 67 ? 8.094 -15.927 -34.907 1.00 49.84 67 ARG A CA 1
ATOM 495 C C . ARG A 1 67 ? 7.849 -14.923 -36.021 1.00 49.84 67 ARG A C 1
ATOM 497 O O . ARG A 1 67 ? 6.736 -14.436 -36.199 1.00 49.84 67 ARG A O 1
ATOM 504 N N . MET A 1 68 ? 8.911 -14.626 -36.759 1.00 47.59 68 MET A N 1
ATOM 505 C CA . MET A 1 68 ? 8.829 -13.896 -38.016 1.00 47.59 68 MET A CA 1
ATOM 506 C C . MET A 1 68 ? 8.765 -14.937 -39.131 1.00 47.59 68 MET A C 1
ATOM 508 O O . MET A 1 68 ? 9.756 -15.621 -39.394 1.00 47.59 68 MET A O 1
ATOM 512 N N . THR A 1 69 ? 7.602 -15.104 -39.752 1.00 53.22 69 THR A N 1
ATOM 513 C CA . THR A 1 69 ? 7.454 -15.932 -40.953 1.00 53.22 69 THR A CA 1
ATOM 514 C C . THR A 1 69 ? 7.419 -15.031 -42.177 1.00 53.22 69 THR A C 1
ATOM 516 O O . THR A 1 69 ? 6.710 -14.028 -42.225 1.00 53.22 69 THR A O 1
ATOM 519 N N . ASN A 1 70 ? 8.243 -15.370 -43.168 1.00 52.66 70 ASN A N 1
ATOM 520 C CA . ASN A 1 70 ? 8.166 -14.781 -44.495 1.00 52.66 70 ASN A CA 1
ATOM 521 C C . ASN A 1 70 ? 7.312 -15.715 -45.356 1.00 52.66 70 ASN A C 1
ATOM 523 O O . ASN A 1 70 ? 7.771 -16.782 -45.766 1.00 52.66 70 ASN A O 1
ATOM 527 N N . ASP A 1 71 ? 6.067 -15.321 -45.609 1.00 52.06 71 ASP A N 1
ATOM 528 C CA . ASP A 1 71 ? 5.060 -16.163 -46.266 1.00 52.06 71 ASP A CA 1
ATOM 529 C C . ASP A 1 71 ? 5.352 -16.479 -47.747 1.00 52.06 71 ASP A C 1
ATOM 531 O O . ASP A 1 71 ? 4.594 -17.215 -48.382 1.00 52.06 71 ASP A O 1
ATOM 535 N N . ARG A 1 72 ? 6.460 -15.987 -48.323 1.00 53.12 72 ARG A N 1
ATOM 536 C CA . ARG A 1 72 ? 6.815 -16.248 -49.729 1.00 53.12 72 ARG A CA 1
ATOM 537 C C . ARG A 1 72 ? 7.614 -17.520 -49.999 1.00 53.12 72 ARG A C 1
ATOM 539 O O . ARG A 1 72 ? 7.764 -17.866 -51.168 1.00 53.12 72 ARG A O 1
ATOM 546 N N . ILE A 1 73 ? 8.074 -18.255 -48.985 1.00 45.50 73 ILE A N 1
ATOM 547 C CA . ILE A 1 73 ? 8.654 -19.594 -49.196 1.00 45.50 73 ILE A CA 1
ATOM 548 C C . ILE A 1 73 ? 7.597 -20.648 -48.862 1.00 45.50 73 ILE A C 1
ATOM 550 O O . ILE A 1 73 ? 7.748 -21.442 -47.939 1.00 45.50 73 ILE A O 1
ATOM 554 N N . LYS A 1 74 ? 6.502 -20.676 -49.626 1.00 42.09 74 LYS A N 1
ATOM 555 C CA . LYS A 1 74 ? 5.791 -21.942 -49.809 1.00 42.09 74 LYS A CA 1
ATOM 556 C C . LYS A 1 74 ? 6.486 -22.630 -50.977 1.00 42.09 74 LYS A C 1
ATOM 558 O O . LYS A 1 74 ? 6.341 -22.141 -52.097 1.00 42.09 74 LYS A O 1
ATOM 563 N N . PRO A 1 75 ? 7.276 -23.698 -50.762 1.00 42.84 75 PRO A N 1
ATOM 564 C CA . PRO A 1 75 ? 7.711 -24.509 -51.882 1.00 42.84 75 PRO A CA 1
ATOM 565 C C . PRO A 1 75 ? 6.435 -25.039 -52.533 1.00 42.84 75 PRO A C 1
ATOM 567 O O . PRO A 1 75 ? 5.747 -25.893 -51.975 1.00 42.84 75 PRO A O 1
ATOM 570 N N . VAL A 1 76 ? 6.075 -24.477 -53.685 1.00 46.03 76 VAL A N 1
ATOM 571 C CA . VAL A 1 76 ? 5.105 -25.104 -54.572 1.00 46.03 76 VAL A CA 1
ATOM 572 C C . VAL A 1 76 ? 5.800 -26.375 -55.020 1.00 46.03 76 VAL A C 1
ATOM 574 O O . VAL A 1 76 ? 6.670 -26.341 -55.887 1.00 46.03 76 VAL A O 1
ATOM 577 N N . MET A 1 77 ? 5.510 -27.483 -54.340 1.00 43.41 77 MET A N 1
ATOM 578 C CA . MET A 1 77 ? 5.949 -28.778 -54.822 1.00 43.41 77 MET A CA 1
ATOM 579 C C . MET A 1 77 ? 5.239 -28.995 -56.157 1.00 43.41 77 MET A C 1
ATOM 581 O O . MET A 1 77 ? 4.004 -28.989 -56.177 1.00 43.41 77 MET A O 1
ATOM 585 N N . PRO A 1 78 ? 5.969 -29.147 -57.274 1.00 44.94 78 PRO A N 1
ATOM 586 C CA . PR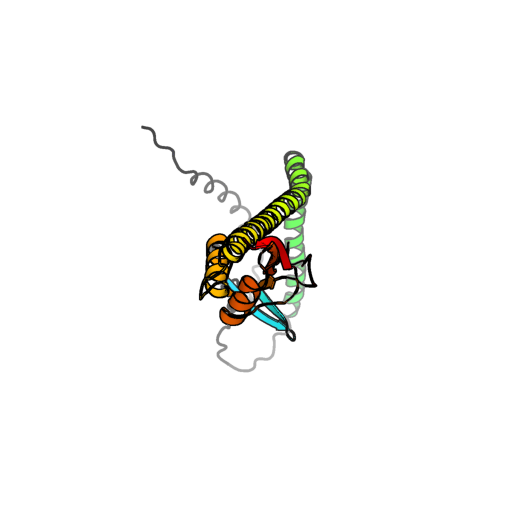O A 1 78 ? 5.337 -29.572 -58.505 1.00 44.94 78 PRO A CA 1
ATOM 587 C C . PRO A 1 78 ? 4.711 -30.939 -58.236 1.00 44.94 78 PRO A C 1
ATOM 589 O O . PRO A 1 78 ? 5.372 -31.856 -57.745 1.00 44.94 78 PRO A O 1
ATOM 592 N N . THR A 1 79 ? 3.414 -31.057 -58.505 1.00 44.75 79 THR A N 1
ATOM 593 C CA . THR A 1 79 ? 2.708 -32.333 -58.493 1.00 44.75 79 THR A CA 1
ATOM 594 C C . THR A 1 79 ? 3.410 -33.242 -59.495 1.00 44.75 79 THR A C 1
ATOM 596 O O . THR A 1 79 ? 3.297 -33.055 -60.704 1.00 44.75 79 THR A O 1
ATOM 599 N N . ALA A 1 80 ? 4.202 -34.182 -58.985 1.00 39.56 80 ALA A N 1
ATOM 600 C CA . ALA A 1 80 ? 4.894 -35.160 -59.800 1.00 39.56 80 ALA A CA 1
ATOM 601 C C . ALA A 1 80 ? 3.852 -36.118 -60.387 1.00 39.56 80 ALA A C 1
ATOM 603 O O . ALA A 1 80 ? 3.408 -37.059 -59.731 1.00 39.56 80 ALA A O 1
ATOM 604 N N . THR A 1 81 ? 3.442 -35.873 -61.629 1.00 43.78 81 THR A N 1
ATOM 605 C CA . THR A 1 81 ? 2.855 -36.910 -62.476 1.00 43.78 81 THR A CA 1
ATOM 606 C C . THR A 1 81 ? 3.921 -37.973 -62.706 1.00 43.78 81 THR A C 1
ATOM 608 O O . THR A 1 81 ? 4.923 -37.729 -63.377 1.00 43.78 81 THR A O 1
ATOM 611 N N . SER A 1 82 ? 3.725 -39.141 -62.102 1.00 46.34 82 SER A N 1
ATOM 612 C CA . SER A 1 82 ? 4.585 -40.304 -62.263 1.00 46.34 82 SER A CA 1
ATOM 613 C C . SER A 1 82 ? 4.498 -40.830 -63.697 1.00 46.34 82 SER A C 1
ATOM 615 O O . SER A 1 82 ? 3.448 -41.276 -64.156 1.00 46.34 82 SER A O 1
ATOM 617 N N . HIS A 1 83 ? 5.620 -40.799 -64.410 1.00 44.25 83 HIS A N 1
ATOM 618 C CA . HIS A 1 83 ? 5.875 -41.641 -65.574 1.00 44.25 83 HIS A CA 1
ATOM 619 C C . HIS A 1 83 ? 7.251 -42.279 -65.394 1.00 44.25 83 HIS A C 1
ATOM 621 O O . HIS A 1 83 ? 8.232 -41.556 -65.291 1.00 44.25 83 HIS A O 1
ATOM 627 N N . GLY A 1 84 ? 7.256 -43.617 -65.333 1.00 46.06 84 GLY A N 1
ATOM 628 C CA . GLY A 1 84 ? 8.291 -44.546 -65.813 1.00 46.06 84 GLY A CA 1
ATOM 629 C C . GLY A 1 84 ? 9.754 -44.384 -65.355 1.00 46.06 84 GLY A C 1
ATOM 630 O O . GLY A 1 84 ? 10.315 -43.297 -65.410 1.00 46.06 84 GLY A O 1
ATOM 631 N N . PRO A 1 85 ? 10.446 -45.479 -64.988 1.00 52.38 85 PRO A N 1
ATOM 632 C CA . PRO A 1 85 ? 11.833 -45.409 -64.559 1.00 52.38 85 PRO A CA 1
ATOM 633 C C . PRO A 1 85 ? 12.756 -45.336 -65.780 1.00 52.38 85 PRO A C 1
ATOM 635 O O . PRO A 1 85 ? 12.934 -46.316 -66.499 1.00 52.38 85 PRO A O 1
ATOM 638 N N . SER A 1 86 ? 13.390 -44.188 -65.992 1.00 47.03 86 SER A N 1
ATOM 639 C CA . SER A 1 86 ? 14.579 -44.080 -66.836 1.00 47.03 86 SER A CA 1
ATOM 640 C C . SER A 1 86 ? 15.776 -43.745 -65.956 1.00 47.03 86 SER A C 1
ATOM 642 O O . SER A 1 86 ? 15.982 -42.615 -65.516 1.00 47.03 86 SER A O 1
ATOM 644 N N . THR A 1 87 ? 16.549 -44.787 -65.676 1.00 52.41 87 THR A N 1
ATOM 645 C CA . THR A 1 87 ? 17.937 -44.739 -65.223 1.00 52.41 87 THR A CA 1
ATOM 646 C C . THR A 1 87 ? 18.758 -43.834 -66.139 1.00 52.41 87 THR A C 1
ATOM 648 O O . THR A 1 87 ? 18.965 -44.230 -67.277 1.00 52.41 87 THR A O 1
ATOM 651 N N . THR A 1 88 ? 19.202 -42.666 -65.651 1.00 51.12 88 THR A N 1
ATOM 652 C CA . THR A 1 88 ? 20.484 -41.977 -65.959 1.00 51.12 88 THR A CA 1
ATOM 653 C C . THR A 1 88 ? 20.393 -40.489 -65.597 1.00 51.12 88 THR A C 1
ATOM 655 O O . THR A 1 88 ? 20.115 -39.666 -66.458 1.00 51.12 88 THR A O 1
ATOM 658 N N . THR A 1 89 ? 20.675 -40.107 -64.349 1.00 45.69 89 THR A N 1
ATOM 659 C CA . THR A 1 89 ? 20.978 -38.701 -63.996 1.00 45.69 89 THR A CA 1
ATOM 660 C C . THR A 1 89 ? 21.880 -38.644 -62.760 1.00 45.69 89 THR A C 1
ATOM 662 O O . THR A 1 89 ? 21.458 -38.224 -61.687 1.00 45.69 89 THR A O 1
ATOM 665 N N . SER A 1 90 ? 23.132 -39.091 -62.879 1.00 50.78 90 SER A N 1
ATOM 666 C CA . SER A 1 90 ? 24.158 -38.878 -61.841 1.00 50.78 90 SER A CA 1
ATOM 667 C C . SER A 1 90 ? 25.079 -37.684 -62.127 1.00 50.78 90 SER A C 1
ATOM 669 O O . SER A 1 90 ? 25.918 -37.361 -61.293 1.00 50.78 90 SER A O 1
ATOM 671 N N . ALA A 1 91 ? 24.919 -36.989 -63.261 1.00 48.50 91 ALA A N 1
ATOM 672 C CA . ALA A 1 91 ? 25.806 -35.889 -63.652 1.00 48.50 91 ALA A CA 1
ATOM 673 C C . ALA A 1 91 ? 25.337 -34.492 -63.186 1.00 48.50 91 ALA A C 1
ATOM 675 O O . ALA A 1 91 ? 26.172 -33.632 -62.944 1.00 48.50 91 ALA A O 1
ATOM 676 N N . CYS A 1 92 ? 24.036 -34.259 -62.965 1.00 47.22 92 CYS A N 1
ATOM 677 C CA . CYS A 1 92 ? 23.530 -32.935 -62.549 1.00 47.22 92 CYS A CA 1
ATOM 678 C C . CYS A 1 92 ? 23.510 -32.712 -61.022 1.00 47.22 92 CYS A C 1
ATOM 680 O O . CYS A 1 92 ? 23.211 -31.614 -60.559 1.00 47.22 92 CYS A O 1
ATOM 682 N N . ALA A 1 93 ? 23.807 -33.738 -60.216 1.00 45.38 93 ALA A N 1
ATOM 683 C CA . ALA A 1 93 ? 23.798 -33.630 -58.753 1.00 45.38 93 ALA A CA 1
ATOM 684 C C . ALA A 1 93 ? 25.106 -33.042 -58.185 1.00 45.38 93 ALA A C 1
ATOM 686 O O . ALA A 1 93 ? 25.077 -32.388 -57.137 1.00 45.38 93 ALA A O 1
ATOM 687 N N . ALA A 1 94 ? 26.230 -33.228 -58.889 1.00 44.41 94 ALA A N 1
ATOM 688 C CA . ALA A 1 94 ? 27.552 -32.773 -58.455 1.00 44.41 94 ALA A CA 1
ATOM 689 C C . ALA A 1 94 ? 27.716 -31.238 -58.510 1.00 44.41 94 ALA A C 1
ATOM 691 O O . ALA A 1 94 ? 28.397 -30.667 -57.659 1.00 44.41 94 ALA A O 1
ATOM 692 N N . ASP A 1 95 ? 27.014 -30.552 -59.418 1.00 47.19 95 ASP A N 1
ATOM 693 C CA . ASP A 1 95 ? 27.106 -29.089 -59.573 1.00 47.19 95 ASP A CA 1
ATOM 694 C C . ASP A 1 95 ? 26.358 -28.294 -58.492 1.00 47.19 95 ASP A C 1
ATOM 696 O O . ASP A 1 95 ? 26.660 -27.128 -58.226 1.00 47.19 95 ASP A O 1
ATOM 700 N N . SER A 1 96 ? 25.414 -28.922 -57.787 1.00 47.53 96 SER A N 1
ATOM 701 C CA . SER A 1 96 ? 24.620 -28.232 -56.763 1.00 47.53 96 SER A CA 1
ATOM 702 C C . SER A 1 96 ? 25.392 -27.959 -55.465 1.00 47.53 96 SER A C 1
ATOM 704 O O . SER A 1 96 ? 24.964 -27.129 -54.660 1.00 47.53 96 SER A O 1
ATOM 706 N N . ALA A 1 97 ? 26.507 -28.655 -55.222 1.00 48.66 97 ALA A N 1
ATOM 707 C CA . ALA A 1 97 ? 27.341 -28.447 -54.037 1.00 48.66 97 ALA A CA 1
ATOM 708 C C . ALA A 1 97 ? 28.339 -27.293 -54.238 1.00 48.66 97 ALA A C 1
ATOM 710 O O . ALA A 1 97 ? 28.555 -26.502 -53.319 1.00 48.66 97 ALA A O 1
ATOM 711 N N . VAL A 1 98 ? 28.879 -27.141 -55.452 1.00 51.38 98 VAL A N 1
ATOM 712 C CA . VAL A 1 98 ? 29.818 -26.061 -55.804 1.00 51.38 98 VAL A CA 1
ATOM 713 C C . VAL A 1 98 ? 29.085 -24.727 -55.998 1.00 51.38 98 VAL A C 1
ATOM 715 O O . VAL A 1 98 ? 29.544 -23.692 -55.518 1.00 51.38 98 VAL A O 1
ATOM 718 N N . ALA A 1 99 ? 27.882 -24.737 -56.583 1.00 46.91 99 ALA A N 1
ATOM 719 C CA . ALA A 1 99 ? 27.045 -23.536 -56.677 1.00 46.91 99 ALA A CA 1
ATOM 720 C C . ALA A 1 99 ? 26.607 -23.004 -55.294 1.00 46.91 99 ALA A C 1
ATOM 722 O O . ALA A 1 99 ? 26.488 -21.795 -55.091 1.00 46.91 99 ALA A O 1
ATOM 723 N N . ARG A 1 100 ? 26.425 -23.895 -54.305 1.00 48.75 100 ARG A N 1
ATOM 724 C CA . ARG A 1 100 ? 26.111 -23.513 -52.919 1.00 48.75 100 ARG A CA 1
ATOM 725 C C . ARG A 1 100 ? 27.308 -22.910 -52.182 1.00 48.75 100 ARG A C 1
ATOM 727 O O . ARG A 1 100 ? 27.089 -22.020 -51.371 1.00 48.75 100 ARG A O 1
ATOM 734 N N . SER A 1 101 ? 28.548 -23.319 -52.454 1.00 48.78 101 SER A N 1
ATOM 735 C CA . SER A 1 101 ? 29.726 -22.762 -51.765 1.00 48.78 101 SER A CA 1
ATOM 736 C C . SER A 1 101 ? 30.148 -21.380 -52.287 1.00 48.78 101 SER A C 1
ATOM 738 O O . SER A 1 101 ? 30.672 -20.573 -51.520 1.00 48.78 101 SER A O 1
ATOM 740 N N . LEU A 1 102 ? 29.862 -21.055 -53.552 1.00 49.34 102 LEU A N 1
ATOM 741 C CA . LEU A 1 102 ? 30.148 -19.733 -54.127 1.00 49.34 102 LEU A CA 1
ATOM 742 C C . LEU A 1 102 ? 29.136 -18.657 -53.695 1.00 49.34 102 LEU A C 1
ATOM 744 O O . LEU A 1 102 ? 29.533 -17.522 -53.426 1.00 49.34 102 LEU A O 1
ATOM 748 N N . ALA A 1 103 ? 27.860 -19.017 -53.516 1.00 51.03 103 ALA A N 1
ATOM 749 C CA . ALA A 1 103 ? 26.814 -18.086 -53.076 1.00 51.03 103 ALA A CA 1
ATOM 750 C C . ALA A 1 103 ? 27.026 -17.543 -51.643 1.00 51.03 103 ALA A C 1
ATOM 752 O O . ALA A 1 103 ? 26.666 -16.401 -51.352 1.00 51.03 103 ALA A O 1
ATOM 753 N N . TRP A 1 104 ? 27.663 -18.317 -50.754 1.00 49.78 104 TRP A N 1
ATOM 754 C CA . TRP A 1 104 ? 28.033 -17.855 -49.405 1.00 49.78 104 TRP A CA 1
ATOM 755 C C . TRP A 1 104 ? 29.170 -16.819 -49.418 1.00 49.78 104 TRP A C 1
ATOM 757 O O . TRP A 1 104 ? 29.211 -15.929 -48.566 1.00 49.78 104 TRP A O 1
ATOM 767 N N . ASN A 1 105 ? 30.071 -16.885 -50.403 1.00 54.47 105 ASN A N 1
ATOM 768 C CA . ASN A 1 105 ? 31.229 -15.991 -50.484 1.00 54.47 105 ASN A CA 1
ATOM 769 C C . ASN A 1 105 ? 30.881 -14.602 -51.048 1.00 54.47 105 ASN A C 1
ATOM 771 O O . ASN A 1 105 ? 31.524 -13.614 -50.681 1.00 54.47 105 ASN A O 1
ATOM 775 N N . GLU A 1 106 ? 29.851 -14.486 -51.888 1.00 51.34 106 GLU A N 1
ATOM 776 C CA . GLU A 1 106 ? 29.404 -13.190 -52.419 1.00 51.34 106 GLU A CA 1
ATOM 777 C C . GLU A 1 106 ? 28.558 -12.393 -51.423 1.00 51.34 106 GLU A C 1
ATOM 779 O O . GLU A 1 106 ? 28.776 -11.188 -51.265 1.00 51.34 106 GLU A O 1
ATOM 784 N N . GLN A 1 107 ? 27.678 -13.052 -50.660 1.00 51.81 107 GLN A N 1
ATOM 785 C CA . GLN A 1 107 ? 26.915 -12.381 -49.600 1.00 51.81 107 GLN A CA 1
ATOM 786 C C . GLN A 1 107 ? 27.846 -11.789 -48.528 1.00 51.81 107 GLN A C 1
ATOM 788 O O . GLN A 1 107 ? 27.647 -10.659 -48.079 1.00 51.81 107 GLN A O 1
ATOM 793 N N . ALA A 1 108 ? 28.937 -12.483 -48.192 1.00 52.06 108 ALA A N 1
ATOM 794 C CA . ALA A 1 108 ? 29.943 -11.983 -47.259 1.00 52.06 108 ALA A CA 1
ATOM 795 C C . ALA A 1 108 ? 30.718 -10.750 -47.777 1.00 52.06 108 ALA A C 1
ATOM 797 O O . ALA A 1 108 ? 31.149 -9.916 -46.976 1.00 52.06 108 ALA A O 1
ATOM 798 N N . ARG A 1 109 ? 30.899 -10.588 -49.099 1.00 54.00 109 ARG A N 1
ATOM 799 C CA . ARG A 1 109 ? 31.610 -9.432 -49.686 1.00 54.00 109 ARG A CA 1
ATOM 800 C C . ARG A 1 109 ? 30.784 -8.148 -49.647 1.00 54.00 109 ARG A C 1
ATOM 802 O O . ARG A 1 109 ? 31.349 -7.088 -49.380 1.00 54.00 109 ARG A O 1
ATOM 809 N N . ILE A 1 110 ? 29.470 -8.238 -49.845 1.00 56.75 110 ILE A N 1
ATOM 810 C CA . ILE A 1 110 ? 28.570 -7.074 -49.804 1.00 56.75 110 ILE A CA 1
ATOM 811 C C . ILE A 1 110 ? 28.478 -6.517 -48.374 1.00 56.75 110 ILE A C 1
ATOM 813 O O . ILE A 1 110 ? 28.649 -5.314 -48.172 1.00 56.75 110 ILE A O 1
ATOM 817 N N . PHE A 1 111 ? 28.338 -7.386 -47.365 1.00 52.25 111 PHE A N 1
ATOM 818 C CA . PHE A 1 111 ? 28.353 -6.964 -45.958 1.00 52.25 111 PHE A CA 1
ATOM 819 C C . PHE A 1 111 ? 29.710 -6.385 -45.530 1.00 52.25 111 PHE A C 1
ATOM 821 O O . PHE A 1 111 ? 29.752 -5.358 -44.856 1.00 52.25 111 PHE A O 1
ATOM 828 N N . ARG A 1 112 ? 30.836 -6.971 -45.965 1.00 55.34 112 ARG A N 1
ATOM 829 C CA . ARG A 1 112 ? 32.177 -6.450 -45.633 1.00 55.34 112 ARG A CA 1
ATOM 830 C C . ARG A 1 112 ? 32.461 -5.077 -46.252 1.00 55.34 112 ARG A C 1
ATOM 832 O O . ARG A 1 112 ? 33.084 -4.244 -45.600 1.00 55.34 112 ARG A O 1
ATOM 839 N N . GLY A 1 113 ? 31.994 -4.818 -47.475 1.00 53.66 113 GLY A N 1
ATOM 840 C CA . GLY A 1 113 ? 32.180 -3.528 -48.150 1.00 53.66 113 GLY A CA 1
ATOM 841 C C . GLY A 1 113 ? 31.353 -2.388 -47.545 1.00 53.66 113 GLY A C 1
ATOM 842 O O . GLY A 1 113 ? 31.844 -1.262 -47.451 1.00 53.66 113 GLY A O 1
ATOM 843 N N . ALA A 1 114 ? 30.129 -2.682 -47.097 1.00 58.62 114 ALA A N 1
ATOM 844 C CA . ALA A 1 114 ? 29.266 -1.716 -46.416 1.00 58.62 114 ALA A CA 1
ATOM 845 C C . ALA A 1 114 ? 29.785 -1.376 -45.008 1.00 58.62 114 ALA A C 1
ATOM 847 O O . ALA A 1 114 ? 29.848 -0.204 -44.640 1.00 58.62 114 ALA A O 1
ATOM 848 N N . VAL A 1 115 ? 30.255 -2.380 -44.259 1.00 59.78 115 VAL A N 1
ATOM 849 C CA . VAL A 1 115 ? 30.855 -2.183 -42.929 1.00 59.78 115 VAL A CA 1
ATOM 850 C C . VAL A 1 115 ? 32.161 -1.383 -43.018 1.00 59.78 115 VAL A C 1
ATOM 852 O O . VAL A 1 115 ? 32.354 -0.449 -42.250 1.00 59.78 115 VAL A O 1
ATOM 855 N N . ALA A 1 116 ? 33.033 -1.661 -43.994 1.00 60.47 116 ALA A N 1
ATOM 856 C CA . ALA A 1 116 ? 34.293 -0.925 -44.154 1.00 60.47 116 ALA A CA 1
ATOM 857 C C . ALA A 1 116 ? 34.104 0.563 -44.519 1.00 60.47 116 ALA A C 1
ATOM 859 O O . ALA A 1 116 ? 34.957 1.386 -44.186 1.00 60.47 116 ALA A O 1
ATOM 860 N N . ARG A 1 117 ? 32.999 0.918 -45.193 1.00 57.16 117 ARG A N 1
ATOM 861 C CA . ARG A 1 117 ? 32.635 2.318 -45.475 1.00 57.16 117 ARG A CA 1
ATOM 862 C C . ARG A 1 117 ? 32.020 3.012 -44.259 1.00 57.16 117 ARG A C 1
ATOM 864 O O . ARG A 1 117 ? 32.385 4.149 -43.998 1.00 57.16 117 ARG A O 1
ATOM 871 N N . ALA A 1 118 ? 31.184 2.316 -43.486 1.00 60.16 118 ALA A N 1
ATOM 872 C CA . ALA A 1 118 ? 30.619 2.839 -42.238 1.00 60.16 118 ALA A CA 1
ATOM 873 C C . ALA A 1 118 ? 31.688 3.109 -41.159 1.00 60.16 118 ALA A C 1
ATOM 875 O O . ALA A 1 118 ? 31.534 4.017 -40.356 1.00 60.16 118 ALA A O 1
ATOM 876 N N . VAL A 1 119 ? 32.797 2.359 -41.167 1.00 61.00 119 VAL A N 1
ATOM 877 C CA . VAL A 1 119 ? 33.921 2.539 -40.225 1.00 61.00 119 VAL A CA 1
ATOM 878 C C . VAL A 1 119 ? 34.822 3.738 -40.578 1.00 61.00 119 VAL A C 1
ATOM 880 O O . VAL A 1 119 ? 35.606 4.171 -39.742 1.00 61.00 119 VAL A O 1
ATOM 883 N N . ARG A 1 120 ? 34.729 4.301 -41.793 1.00 63.16 120 ARG A N 1
ATOM 884 C CA . ARG A 1 120 ? 35.531 5.465 -42.233 1.00 63.16 120 ARG A CA 1
ATOM 885 C C . ARG A 1 120 ? 34.807 6.807 -42.118 1.00 63.16 120 ARG A C 1
ATOM 887 O O . ARG A 1 120 ? 35.376 7.822 -42.507 1.00 63.16 120 ARG A O 1
ATOM 894 N N . ASP A 1 121 ? 33.572 6.809 -41.631 1.00 60.59 121 ASP A N 1
ATOM 895 C CA . ASP A 1 121 ? 32.781 8.025 -41.493 1.00 60.59 121 ASP A CA 1
ATOM 896 C C . ASP A 1 121 ? 32.883 8.571 -40.060 1.00 60.59 121 ASP A C 1
ATOM 898 O O . ASP A 1 121 ? 32.292 8.034 -39.123 1.00 60.59 121 ASP A O 1
ATOM 902 N N . GLU A 1 122 ? 33.665 9.635 -39.874 1.00 67.62 122 GLU A N 1
ATOM 903 C CA . GLU A 1 122 ? 33.858 10.277 -38.565 1.00 67.62 122 GLU A CA 1
ATOM 904 C C . GLU A 1 122 ? 32.650 11.132 -38.139 1.00 67.62 122 GLU A C 1
ATOM 906 O O . GLU A 1 122 ? 32.547 11.534 -36.979 1.00 67.62 122 GLU A O 1
ATOM 911 N N . THR A 1 123 ? 31.678 11.356 -39.034 1.00 73.06 123 THR A N 1
ATOM 912 C CA . THR A 1 123 ? 30.475 12.154 -38.742 1.00 73.06 123 THR A CA 1
ATOM 913 C C . THR A 1 123 ? 29.471 11.450 -37.813 1.00 73.06 123 THR A C 1
ATOM 915 O O . THR A 1 123 ? 28.486 12.058 -37.395 1.00 73.06 123 THR A O 1
ATOM 918 N N . GLY A 1 124 ? 29.734 10.193 -37.423 1.00 75.25 124 GLY A N 1
ATOM 919 C CA . GLY A 1 124 ? 28.874 9.378 -36.556 1.00 75.25 124 GLY A CA 1
ATOM 920 C C . GLY A 1 124 ? 29.407 9.092 -35.147 1.00 75.25 124 GLY A C 1
ATOM 921 O O . GLY A 1 124 ? 28.706 8.442 -34.371 1.00 75.25 124 GLY A O 1
ATOM 922 N N . VAL A 1 125 ? 30.609 9.556 -34.780 1.00 87.06 125 VAL A N 1
ATOM 923 C CA . VAL A 1 125 ? 31.240 9.199 -33.487 1.00 87.06 125 VAL A CA 1
ATOM 924 C C . VAL A 1 125 ? 30.378 9.631 -32.296 1.00 87.06 125 VAL A C 1
ATOM 926 O O . VAL A 1 125 ? 30.152 8.838 -31.383 1.00 87.06 125 VAL A O 1
ATOM 929 N N . GLY A 1 126 ? 29.777 10.824 -32.355 1.00 88.19 126 GLY A N 1
ATOM 930 C CA . GLY A 1 126 ? 28.866 11.297 -31.306 1.00 88.19 126 GLY A CA 1
ATOM 931 C C . GLY A 1 126 ? 27.605 10.435 -31.149 1.00 88.19 126 GLY A C 1
ATOM 932 O O . GLY A 1 126 ? 27.106 10.265 -30.037 1.00 88.19 126 GLY A O 1
ATOM 933 N N . ALA A 1 127 ? 27.112 9.824 -32.234 1.00 88.19 127 ALA A N 1
ATOM 934 C CA . ALA A 1 127 ? 25.983 8.898 -32.160 1.00 88.19 127 ALA A CA 1
ATOM 935 C C . ALA A 1 127 ? 26.374 7.581 -31.470 1.00 88.19 127 ALA A C 1
ATOM 937 O O . ALA A 1 127 ? 25.563 7.018 -30.738 1.00 88.19 127 ALA A O 1
ATOM 938 N N . VAL A 1 128 ? 27.615 7.115 -31.652 1.00 90.75 128 VAL A N 1
ATOM 939 C CA . VAL A 1 128 ? 28.140 5.916 -30.978 1.00 90.75 128 VAL A CA 1
ATOM 940 C C . VAL A 1 128 ? 28.359 6.176 -29.487 1.00 90.75 128 VAL A C 1
ATOM 942 O O . VAL A 1 128 ? 27.945 5.364 -28.662 1.00 90.75 128 VAL A O 1
ATOM 945 N N . GLU A 1 129 ? 28.937 7.322 -29.121 1.00 93.38 129 GLU A N 1
ATOM 946 C CA . GLU A 1 129 ? 29.126 7.706 -27.715 1.00 93.38 129 GLU A CA 1
ATOM 947 C C . GLU A 1 129 ? 27.786 7.849 -26.981 1.00 93.38 129 GLU A C 1
ATOM 949 O O . GLU A 1 129 ? 27.611 7.316 -25.881 1.00 93.38 129 GLU A O 1
ATOM 954 N N . PHE A 1 130 ? 26.793 8.485 -27.613 1.00 93.69 130 PHE A N 1
ATOM 955 C CA . PHE A 1 130 ? 25.452 8.578 -27.043 1.00 93.69 130 PHE A CA 1
ATOM 956 C C . PHE A 1 130 ? 24.759 7.214 -26.972 1.00 93.69 130 PHE A C 1
ATOM 958 O O . PHE A 1 130 ? 24.124 6.913 -25.964 1.00 93.69 130 PHE A O 1
ATOM 965 N N . ALA A 1 131 ? 24.907 6.356 -27.986 1.00 94.50 131 ALA A N 1
ATOM 966 C CA . ALA A 1 131 ? 24.331 5.012 -27.973 1.00 94.50 131 ALA A CA 1
ATOM 967 C C . ALA A 1 131 ? 24.904 4.132 -26.850 1.00 94.50 131 ALA A C 1
ATOM 969 O O . ALA A 1 131 ? 24.196 3.264 -26.343 1.00 94.50 131 ALA A O 1
ATOM 970 N N . LEU A 1 132 ? 26.149 4.370 -26.425 1.00 94.62 132 LEU A N 1
ATOM 971 C CA . LEU A 1 132 ? 26.756 3.677 -25.287 1.00 94.62 132 LEU A CA 1
ATOM 972 C C . LEU A 1 132 ? 26.227 4.182 -23.935 1.00 94.62 132 LEU A C 1
ATOM 974 O O . LEU A 1 132 ? 26.066 3.388 -23.009 1.00 94.62 132 LEU A O 1
ATOM 978 N N . ILE A 1 133 ? 25.918 5.476 -23.814 1.00 97.25 133 ILE A N 1
ATOM 979 C CA . ILE A 1 133 ? 25.433 6.085 -22.561 1.00 97.25 133 ILE A CA 1
ATOM 980 C C . ILE A 1 133 ? 23.902 5.981 -22.422 1.00 97.25 133 ILE A C 1
ATOM 982 O O . ILE A 1 133 ? 23.379 5.878 -21.310 1.00 97.25 133 ILE A O 1
ATOM 986 N N . ALA A 1 134 ? 23.160 5.963 -23.531 1.00 95.56 134 ALA A N 1
ATOM 987 C CA . ALA A 1 134 ? 21.698 5.953 -23.538 1.00 95.56 134 ALA A CA 1
ATOM 988 C C . ALA A 1 134 ? 21.067 4.791 -22.739 1.00 95.56 134 ALA A C 1
ATOM 990 O O . ALA A 1 134 ? 20.136 5.059 -21.977 1.00 95.56 134 ALA A O 1
ATOM 991 N N . PRO A 1 135 ? 21.556 3.533 -22.804 1.00 90.94 135 PRO A N 1
ATOM 992 C CA . PRO A 1 135 ? 21.021 2.440 -21.991 1.00 90.94 135 PRO A CA 1
ATOM 993 C C . PRO A 1 135 ? 21.160 2.692 -20.485 1.00 90.94 135 PRO A C 1
ATOM 995 O O . PRO A 1 135 ? 20.255 2.354 -19.721 1.00 90.94 135 PRO A O 1
ATOM 998 N N . LEU A 1 136 ? 22.260 3.323 -20.057 1.00 94.69 136 LEU A N 1
ATOM 999 C CA . LEU A 1 136 ? 22.491 3.677 -18.656 1.00 94.69 136 LEU A CA 1
ATOM 1000 C C . LEU A 1 136 ? 21.514 4.766 -18.195 1.00 94.69 136 LEU A C 1
ATOM 1002 O O . LEU A 1 136 ? 20.882 4.618 -17.150 1.00 94.69 136 LEU A O 1
ATOM 1006 N N . LEU A 1 137 ? 21.345 5.829 -18.990 1.00 96.12 137 LEU A N 1
ATOM 1007 C CA . LEU A 1 137 ? 20.408 6.912 -18.676 1.00 96.12 137 LEU A CA 1
ATOM 1008 C C . LEU A 1 137 ? 18.960 6.410 -18.631 1.00 96.12 137 LEU A C 1
ATOM 1010 O O . LEU A 1 137 ? 18.248 6.694 -17.669 1.00 96.12 137 LEU A O 1
ATOM 1014 N N . LEU A 1 138 ? 18.545 5.600 -19.611 1.00 93.19 138 LEU A N 1
ATOM 1015 C CA . LEU A 1 138 ? 17.216 4.984 -19.633 1.00 93.19 138 LEU A CA 1
ATOM 1016 C C . LEU A 1 138 ? 16.996 4.052 -18.435 1.00 93.19 138 LEU A C 1
ATOM 1018 O O . LEU A 1 138 ? 15.907 4.050 -17.860 1.00 93.19 138 LEU A O 1
ATOM 1022 N N . GLY A 1 139 ? 18.022 3.303 -18.024 1.00 91.38 139 GLY A N 1
ATOM 1023 C CA . GLY A 1 139 ? 17.971 2.458 -16.832 1.00 91.38 139 GLY A CA 1
ATOM 1024 C C . GLY A 1 139 ? 17.702 3.262 -15.558 1.00 91.38 139 GLY A C 1
ATOM 1025 O O . GLY A 1 139 ? 16.805 2.916 -14.788 1.00 91.38 139 GLY A O 1
ATOM 1026 N N . ILE A 1 140 ? 18.420 4.371 -15.364 1.00 94.44 140 ILE A N 1
ATOM 1027 C CA . ILE A 1 140 ? 18.245 5.251 -14.198 1.00 94.44 140 ILE A CA 1
ATOM 1028 C C . ILE A 1 140 ? 16.870 5.936 -14.231 1.00 94.44 140 ILE A C 1
ATOM 1030 O O . ILE A 1 140 ? 16.187 5.991 -13.207 1.00 94.44 140 ILE A O 1
ATOM 1034 N N . SER A 1 141 ? 16.415 6.408 -15.397 1.00 94.69 141 SER A N 1
ATOM 1035 C CA . SER A 1 141 ? 15.080 7.004 -15.543 1.00 94.69 141 SER A CA 1
ATOM 1036 C C . SER A 1 141 ? 13.959 6.003 -15.246 1.00 94.69 141 SER A C 1
ATOM 1038 O O . SER A 1 141 ? 13.009 6.337 -14.539 1.00 94.69 141 SER A O 1
ATOM 1040 N N . LEU A 1 142 ? 14.071 4.761 -15.727 1.00 92.12 142 LEU A N 1
A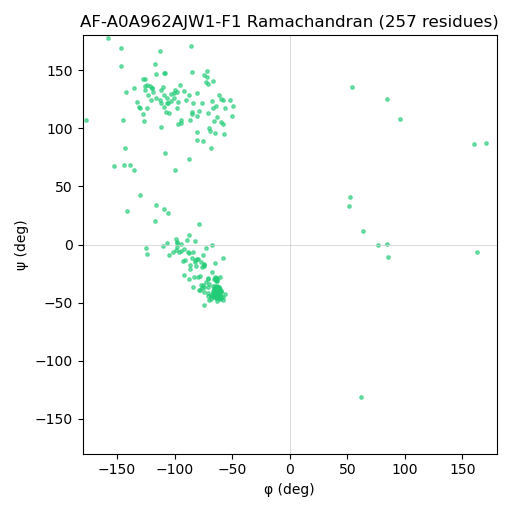TOM 1041 C CA . LEU A 1 142 ? 13.088 3.713 -15.446 1.00 92.12 142 LEU A CA 1
ATOM 1042 C C . LEU A 1 142 ? 13.069 3.342 -13.957 1.00 92.12 142 LEU A C 1
ATOM 1044 O O . LEU A 1 142 ? 11.994 3.181 -13.377 1.00 92.12 142 LEU A O 1
ATOM 1048 N N . ALA A 1 143 ? 14.241 3.259 -13.322 1.00 89.44 143 ALA A N 1
ATOM 1049 C CA . ALA A 1 143 ? 14.345 3.028 -11.886 1.00 89.44 143 ALA A CA 1
ATOM 1050 C C . ALA A 1 143 ? 13.661 4.146 -11.080 1.00 89.44 143 ALA A C 1
ATOM 1052 O O . ALA A 1 143 ? 12.902 3.853 -10.156 1.00 89.44 143 ALA A O 1
ATOM 1053 N N . ALA A 1 144 ? 13.853 5.412 -11.466 1.00 93.19 144 ALA A N 1
ATOM 1054 C CA . ALA A 1 144 ? 13.201 6.551 -10.821 1.00 93.19 144 ALA A CA 1
ATOM 1055 C C . ALA A 1 144 ? 11.667 6.502 -10.945 1.00 93.19 144 ALA A C 1
ATOM 1057 O O . ALA A 1 144 ? 10.969 6.780 -9.972 1.00 93.19 144 ALA A O 1
ATOM 1058 N N . LEU A 1 145 ? 11.130 6.096 -12.101 1.00 93.62 145 LEU A N 1
ATOM 1059 C CA . LEU A 1 145 ? 9.682 5.939 -12.299 1.00 93.62 145 LEU A CA 1
ATOM 1060 C C . LEU A 1 145 ? 9.093 4.821 -11.428 1.00 93.62 145 LEU A C 1
ATOM 1062 O O . LEU A 1 145 ? 8.058 5.010 -10.789 1.00 93.62 145 LEU A O 1
ATOM 1066 N N . ILE A 1 146 ? 9.762 3.665 -11.369 1.00 90.81 146 ILE A N 1
ATOM 1067 C CA . ILE A 1 146 ? 9.325 2.532 -10.538 1.00 90.81 146 ILE A CA 1
ATOM 1068 C C . ILE A 1 146 ? 9.385 2.911 -9.052 1.00 90.81 146 ILE A C 1
ATOM 1070 O O . ILE A 1 146 ? 8.463 2.605 -8.294 1.00 90.81 146 ILE A O 1
ATOM 1074 N N . PHE A 1 147 ? 10.428 3.634 -8.644 1.00 89.88 147 PHE A N 1
ATOM 1075 C CA . PHE A 1 147 ? 10.551 4.158 -7.289 1.00 89.88 147 PHE A CA 1
ATOM 1076 C C . PHE A 1 147 ? 9.452 5.178 -6.953 1.00 89.88 147 PHE A C 1
ATOM 1078 O O . PHE A 1 147 ? 8.834 5.079 -5.894 1.00 89.88 147 PHE A O 1
ATOM 1085 N N . ALA A 1 148 ? 9.149 6.113 -7.859 1.00 94.31 148 ALA A N 1
ATOM 1086 C CA . ALA A 1 148 ? 8.084 7.096 -7.666 1.00 94.31 148 ALA A CA 1
ATOM 1087 C C . ALA A 1 148 ? 6.712 6.427 -7.474 1.00 94.31 148 ALA A C 1
ATOM 1089 O O . ALA A 1 148 ? 5.940 6.825 -6.600 1.00 94.31 148 ALA A O 1
ATOM 1090 N N . LEU A 1 149 ? 6.429 5.363 -8.231 1.00 91.75 149 LEU A N 1
ATOM 1091 C CA . LEU A 1 149 ? 5.207 4.576 -8.066 1.00 91.75 149 LEU A CA 1
ATOM 1092 C C . LEU A 1 149 ? 5.149 3.878 -6.696 1.00 91.75 149 LEU A C 1
ATOM 1094 O O . LEU A 1 149 ? 4.102 3.873 -6.045 1.00 91.75 149 LEU A O 1
ATOM 1098 N N . ALA A 1 150 ? 6.268 3.315 -6.234 1.00 91.06 150 ALA A N 1
ATOM 1099 C CA . ALA A 1 150 ? 6.350 2.697 -4.912 1.00 91.06 150 ALA A CA 1
ATOM 1100 C C . ALA A 1 150 ? 6.131 3.722 -3.783 1.00 91.06 150 ALA A C 1
ATOM 1102 O O . ALA A 1 150 ? 5.378 3.452 -2.845 1.00 91.06 150 ALA A O 1
ATOM 1103 N N . LEU A 1 151 ? 6.727 4.913 -3.901 1.00 93.19 151 LEU A N 1
ATOM 1104 C CA . LEU A 1 151 ? 6.563 5.998 -2.934 1.00 93.19 151 LEU A CA 1
ATOM 1105 C C . LEU A 1 151 ? 5.115 6.503 -2.874 1.00 93.19 151 LEU A C 1
ATOM 1107 O O . LEU A 1 151 ? 4.600 6.748 -1.785 1.00 93.19 151 LEU A O 1
ATOM 1111 N N . ASN A 1 152 ? 4.431 6.599 -4.016 1.00 94.69 152 ASN A N 1
ATOM 1112 C CA . ASN A 1 152 ? 3.015 6.965 -4.046 1.00 94.69 152 ASN A CA 1
ATOM 1113 C C . ASN A 1 152 ? 2.158 5.987 -3.221 1.00 94.69 152 ASN A C 1
ATOM 1115 O O . ASN A 1 152 ? 1.356 6.408 -2.388 1.00 94.69 152 ASN A O 1
ATOM 1119 N N . ASN A 1 153 ? 2.383 4.679 -3.376 1.00 94.19 153 ASN A N 1
ATOM 1120 C CA . ASN A 1 153 ? 1.678 3.667 -2.582 1.00 94.19 153 ASN A CA 1
ATOM 1121 C C . ASN A 1 153 ? 1.998 3.781 -1.083 1.00 94.19 153 ASN A C 1
ATOM 1123 O O . ASN A 1 153 ? 1.110 3.604 -0.250 1.00 94.19 153 ASN A O 1
ATOM 1127 N N . TYR A 1 154 ? 3.240 4.119 -0.729 1.00 94.75 154 TYR A N 1
ATOM 1128 C CA . TYR A 1 154 ? 3.647 4.334 0.661 1.00 94.75 154 TYR A CA 1
ATOM 1129 C C . TYR A 1 154 ? 2.931 5.530 1.310 1.00 94.75 154 TYR A C 1
ATOM 1131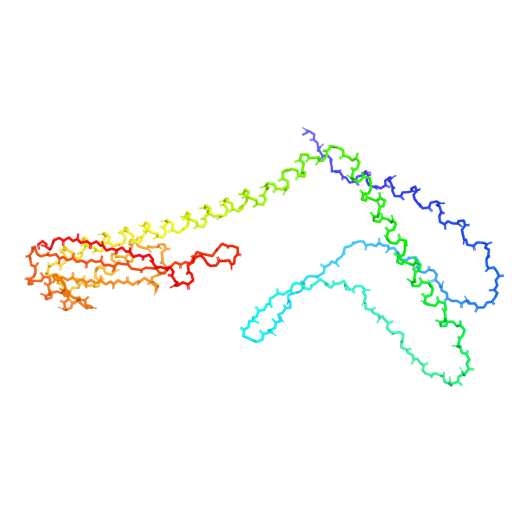 O O . TYR A 1 154 ? 2.451 5.426 2.443 1.00 94.75 154 TYR A O 1
ATOM 1139 N N . ILE A 1 155 ? 2.795 6.643 0.583 1.00 96.12 155 ILE A N 1
ATOM 1140 C CA . ILE A 1 155 ? 2.055 7.823 1.055 1.00 96.12 155 ILE A CA 1
ATOM 1141 C C . ILE A 1 155 ? 0.580 7.471 1.282 1.00 96.12 155 ILE A C 1
ATOM 1143 O O . ILE A 1 155 ? 0.021 7.828 2.319 1.00 96.12 155 ILE A O 1
ATOM 1147 N N . LEU A 1 156 ? -0.041 6.711 0.372 1.00 96.56 156 LEU A N 1
ATOM 1148 C CA . LEU A 1 156 ? -1.429 6.264 0.533 1.00 96.56 156 LEU A CA 1
ATOM 1149 C C . LEU A 1 156 ? -1.619 5.382 1.774 1.00 96.56 156 LEU A C 1
ATOM 1151 O O . LEU A 1 156 ? -2.541 5.624 2.548 1.00 96.56 156 LEU A O 1
ATOM 1155 N N . VAL A 1 157 ? -0.735 4.405 2.010 1.00 96.75 157 VAL A N 1
ATOM 1156 C CA . VAL A 1 157 ? -0.781 3.562 3.223 1.00 96.75 157 VAL A CA 1
ATOM 1157 C C . VAL A 1 157 ? -0.629 4.407 4.492 1.00 96.75 157 VAL A C 1
ATOM 1159 O O . VAL A 1 157 ? -1.329 4.170 5.476 1.00 96.75 157 VAL A O 1
ATOM 1162 N N . THR A 1 158 ? 0.231 5.426 4.460 1.00 96.88 158 THR A N 1
ATOM 1163 C CA . THR A 1 158 ? 0.462 6.325 5.601 1.00 96.88 158 THR A CA 1
ATOM 1164 C C . THR A 1 158 ? -0.743 7.209 5.913 1.00 96.88 158 THR A C 1
ATOM 1166 O O . THR A 1 158 ? -1.144 7.353 7.073 1.00 96.88 158 THR A O 1
ATOM 1169 N N . ASN A 1 159 ? -1.361 7.775 4.877 1.00 96.69 159 ASN A N 1
ATOM 1170 C CA . ASN A 1 159 ? -2.584 8.559 5.024 1.00 96.69 159 ASN A CA 1
ATOM 1171 C C . ASN A 1 159 ? -3.731 7.681 5.534 1.00 96.69 159 ASN A C 1
ATOM 1173 O O . ASN A 1 159 ? -4.485 8.095 6.414 1.00 96.69 159 ASN A O 1
ATOM 1177 N N . ALA A 1 160 ? -3.816 6.445 5.036 1.00 97.56 160 ALA A N 1
ATOM 1178 C CA . ALA A 1 160 ? -4.826 5.484 5.443 1.00 97.56 160 ALA A CA 1
ATOM 1179 C C . ALA A 1 160 ? -4.684 5.048 6.906 1.00 97.56 160 ALA A C 1
ATOM 1181 O O . ALA A 1 160 ? -5.682 5.046 7.625 1.00 97.56 160 ALA A O 1
ATOM 1182 N N . SER A 1 161 ? -3.471 4.748 7.388 1.00 97.50 161 SER A N 1
ATOM 1183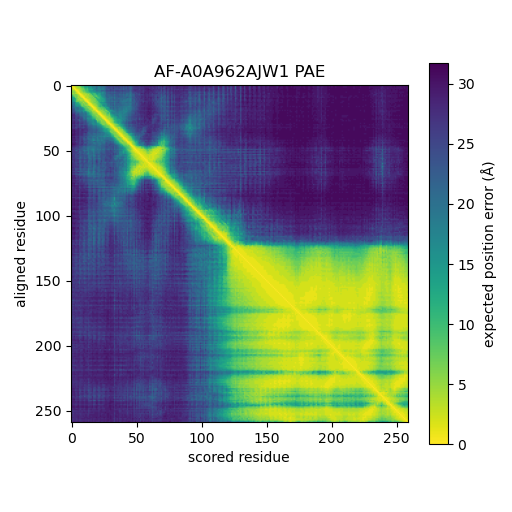 C CA . SER A 1 161 ? -3.266 4.404 8.805 1.00 97.50 161 SER A CA 1
ATOM 1184 C C . SER A 1 161 ? -3.594 5.577 9.727 1.00 97.50 161 SER A C 1
ATOM 1186 O O . SER A 1 161 ? -4.165 5.381 10.796 1.00 97.50 161 SER A O 1
ATOM 1188 N N . THR A 1 162 ? -3.280 6.803 9.303 1.00 97.69 162 THR A N 1
ATOM 1189 C CA . THR A 1 162 ? -3.532 8.013 10.091 1.00 97.69 162 THR A CA 1
ATOM 1190 C C . THR A 1 162 ? -5.022 8.329 10.180 1.00 97.69 162 THR A C 1
ATOM 1192 O O . THR A 1 162 ? -5.526 8.529 11.282 1.00 97.69 162 THR A O 1
ATOM 1195 N N . ALA A 1 163 ? -5.743 8.304 9.055 1.00 97.56 163 ALA A N 1
ATOM 1196 C CA . ALA A 1 163 ? -7.195 8.493 9.033 1.00 97.56 163 ALA A CA 1
ATOM 1197 C C . ALA A 1 163 ? -7.947 7.366 9.765 1.00 97.56 163 ALA A C 1
ATOM 1199 O O . ALA A 1 163 ? -8.947 7.613 10.438 1.00 97.56 163 ALA A O 1
ATOM 1200 N N . GLY A 1 164 ? -7.453 6.128 9.667 1.00 97.12 164 GLY A N 1
ATOM 1201 C CA . GLY A 1 164 ? -7.979 5.003 10.433 1.00 97.12 164 GLY A CA 1
ATOM 1202 C C . GLY A 1 164 ? -7.789 5.196 11.934 1.00 97.12 164 GLY A C 1
ATOM 1203 O O . GLY A 1 164 ? -8.741 5.070 12.693 1.00 97.12 164 GLY A O 1
ATOM 1204 N N . ALA A 1 165 ? -6.582 5.563 12.373 1.00 97.12 165 ALA A N 1
ATOM 1205 C CA . ALA A 1 165 ? -6.296 5.780 13.788 1.00 97.12 165 ALA A CA 1
ATOM 1206 C C . ALA A 1 165 ? -7.140 6.903 14.399 1.00 97.12 165 ALA A C 1
ATOM 1208 O O . ALA A 1 165 ? -7.655 6.732 15.501 1.00 97.12 165 ALA A O 1
ATOM 1209 N N . THR A 1 166 ? -7.327 8.026 13.699 1.00 96.56 166 THR A N 1
ATOM 1210 C CA . THR A 1 166 ? -8.170 9.119 14.205 1.00 96.56 166 THR A CA 1
ATOM 1211 C C . THR A 1 166 ? -9.628 8.696 14.337 1.00 96.56 166 THR A C 1
ATOM 1213 O O . THR A 1 166 ? -10.230 8.957 15.376 1.00 96.56 166 THR A O 1
ATOM 1216 N N . ASN A 1 167 ? -10.185 7.998 13.344 1.00 96.75 167 ASN A N 1
ATOM 1217 C CA . ASN A 1 167 ? -11.556 7.494 13.426 1.00 96.75 167 ASN A CA 1
ATOM 1218 C C . ASN A 1 167 ? -11.704 6.459 14.556 1.00 96.75 167 ASN A C 1
ATOM 1220 O O . ASN A 1 167 ? -12.615 6.555 15.378 1.00 96.75 167 ASN A O 1
ATOM 1224 N N . PHE A 1 168 ? -10.744 5.543 14.682 1.00 96.69 168 PHE A N 1
ATOM 1225 C CA . PHE A 1 168 ? -10.757 4.515 15.718 1.00 96.69 168 PHE A CA 1
ATOM 1226 C C . PHE A 1 168 ? -10.733 5.114 17.129 1.00 96.69 168 PHE A C 1
ATOM 1228 O O . PHE A 1 168 ? -11.520 4.728 17.984 1.00 96.69 168 PHE A O 1
ATOM 1235 N N . ILE A 1 169 ? -9.892 6.122 17.363 1.00 95.62 169 ILE A N 1
ATOM 1236 C CA . ILE A 1 169 ? -9.793 6.827 18.650 1.00 95.62 169 ILE A CA 1
ATOM 1237 C C . ILE A 1 169 ? -11.092 7.551 19.026 1.00 95.62 169 ILE A C 1
ATOM 1239 O O . ILE A 1 169 ? -11.438 7.605 20.207 1.00 95.62 169 ILE A O 1
ATOM 1243 N N . LEU A 1 170 ? -11.797 8.104 18.036 1.00 95.25 170 LEU A N 1
ATOM 1244 C CA . LEU A 1 170 ? -13.051 8.838 18.227 1.00 95.25 170 LEU A CA 1
ATOM 1245 C C . LEU A 1 170 ? -14.272 7.916 18.341 1.00 95.25 170 LEU A C 1
ATOM 1247 O O . LEU A 1 170 ? -15.320 8.348 18.811 1.00 95.25 170 LEU A O 1
ATOM 1251 N N . SER A 1 171 ? -14.145 6.644 17.958 1.00 95.06 171 SER A N 1
ATOM 1252 C CA . SER A 1 171 ? -15.255 5.682 17.895 1.00 95.06 171 SER A CA 1
ATOM 1253 C C . SER A 1 171 ? -15.650 5.088 19.255 1.00 95.06 171 SER A C 1
ATOM 1255 O O . SER A 1 171 ? -16.331 4.062 19.330 1.00 95.06 171 SER A O 1
ATOM 1257 N N . ARG A 1 172 ? -15.245 5.711 20.365 1.00 93.25 172 ARG A N 1
ATOM 1258 C CA . ARG A 1 172 ? -15.627 5.257 21.703 1.00 93.25 172 ARG A CA 1
ATOM 1259 C C . ARG A 1 172 ? -17.130 5.452 21.910 1.00 93.25 172 ARG A C 1
ATOM 1261 O O . ARG A 1 172 ? -17.644 6.559 21.806 1.00 93.25 172 ARG A O 1
ATOM 1268 N N . GLY A 1 173 ? -17.830 4.367 22.237 1.00 90.44 173 GLY A N 1
ATOM 1269 C CA . GLY A 1 173 ? -19.290 4.376 22.381 1.00 90.44 173 GLY A CA 1
ATOM 1270 C C . GLY A 1 173 ? -20.053 4.194 21.065 1.00 90.44 173 GLY A C 1
ATOM 1271 O O . GLY A 1 173 ? -21.280 4.150 21.098 1.00 90.44 173 GLY A O 1
ATOM 1272 N N . SER A 1 174 ? -19.355 4.041 19.931 1.00 93.56 174 SER A N 1
ATOM 1273 C CA . SER A 1 174 ? -19.967 3.555 18.689 1.00 93.56 174 SER A CA 1
ATOM 1274 C C . SER A 1 174 ? -20.286 2.061 18.801 1.00 93.56 174 SER A C 1
ATOM 1276 O O . SER A 1 174 ? -19.577 1.308 19.473 1.00 93.56 174 SER A O 1
ATOM 1278 N N . THR A 1 175 ? -21.342 1.624 18.115 1.00 94.12 175 THR A N 1
ATOM 1279 C CA . THR A 1 175 ? -21.673 0.204 17.943 1.00 94.12 175 THR A CA 1
ATOM 1280 C C . THR A 1 175 ? -20.883 -0.451 16.808 1.00 94.12 175 THR A C 1
ATOM 1282 O O . THR A 1 175 ? -20.871 -1.678 16.736 1.00 94.12 175 THR A O 1
ATOM 1285 N N . THR A 1 176 ? -20.223 0.337 15.947 1.00 96.69 176 THR A N 1
ATOM 1286 C CA . THR A 1 176 ? -19.502 -0.123 14.742 1.00 96.69 176 THR A CA 1
ATOM 1287 C C . THR A 1 176 ? -18.055 0.402 14.604 1.00 96.69 176 THR A C 1
ATOM 1289 O O . THR A 1 176 ? -17.633 0.774 13.505 1.00 96.69 176 THR A O 1
ATOM 1292 N N . PRO A 1 177 ? -17.238 0.435 15.679 1.00 96.69 177 PRO A N 1
ATOM 1293 C CA . PRO A 1 177 ? -15.909 1.057 15.644 1.00 96.69 177 PRO A CA 1
ATOM 1294 C C . PRO A 1 177 ? -14.926 0.388 14.668 1.00 96.69 177 PRO A C 1
ATOM 1296 O O . PRO A 1 177 ? -14.048 1.059 14.123 1.00 96.69 177 PRO A O 1
ATOM 1299 N N . TYR A 1 178 ? -15.045 -0.922 14.437 1.00 97.06 178 TYR A N 1
ATOM 1300 C CA . TYR A 1 178 ? -14.184 -1.660 13.512 1.00 97.06 178 TYR A CA 1
ATOM 1301 C C . TYR A 1 178 ? -14.571 -1.335 12.067 1.00 97.06 178 TYR A C 1
ATOM 1303 O O . TYR A 1 178 ? -13.724 -0.937 11.263 1.00 97.06 178 TYR A O 1
ATOM 1311 N N . SER A 1 179 ? -15.857 -1.465 11.743 1.00 97.31 179 SER A N 1
ATOM 1312 C CA . SER A 1 179 ? -16.391 -1.262 10.395 1.00 97.31 179 SER A CA 1
ATOM 1313 C C . SER A 1 179 ? -16.219 0.183 9.910 1.00 97.31 179 SER A C 1
ATOM 1315 O O . SER A 1 179 ? -15.819 0.409 8.759 1.00 97.31 179 SER A O 1
ATOM 1317 N N . ASP A 1 180 ? -16.429 1.161 10.794 1.00 97.12 180 ASP A N 1
ATOM 1318 C CA . ASP A 1 180 ? -16.233 2.585 10.496 1.00 97.12 180 ASP A CA 1
ATOM 1319 C C . ASP A 1 180 ? -14.755 2.898 10.232 1.00 97.12 180 ASP A C 1
ATOM 1321 O O . ASP A 1 180 ? -14.409 3.560 9.246 1.00 97.12 180 ASP A O 1
ATOM 1325 N N . THR A 1 181 ? -13.858 2.334 11.046 1.00 97.31 181 THR A N 1
ATOM 1326 C CA . THR A 1 181 ? -12.410 2.487 10.865 1.00 97.31 181 THR A CA 1
ATOM 1327 C C . THR A 1 181 ? -11.937 1.859 9.557 1.00 97.31 181 THR A C 1
ATOM 1329 O O . THR A 1 181 ? -11.208 2.493 8.795 1.00 97.31 181 THR A O 1
ATOM 1332 N N . VAL A 1 182 ? -12.374 0.636 9.240 1.00 97.00 182 VAL A N 1
ATOM 1333 C CA . VAL A 1 182 ? -12.034 -0.034 7.973 1.00 97.00 182 VAL A CA 1
ATOM 1334 C C . VAL A 1 182 ? -12.516 0.781 6.773 1.00 97.00 182 VAL A C 1
ATOM 1336 O O . VAL A 1 182 ? -11.797 0.905 5.777 1.00 97.00 182 VAL A O 1
ATOM 1339 N N . THR A 1 183 ? -13.707 1.371 6.866 1.00 97.00 183 THR A N 1
ATOM 1340 C CA . THR A 1 183 ? -14.251 2.243 5.821 1.00 97.00 183 THR A CA 1
ATOM 1341 C C . THR A 1 183 ? -13.397 3.498 5.649 1.00 97.00 183 THR A C 1
ATOM 1343 O O . THR A 1 183 ? -13.023 3.819 4.520 1.00 97.00 183 THR A O 1
ATOM 1346 N N . ALA A 1 184 ? -12.999 4.155 6.741 1.00 97.19 184 ALA A N 1
ATOM 1347 C CA . ALA A 1 184 ? -12.119 5.322 6.700 1.00 97.19 184 ALA A CA 1
ATOM 1348 C C . ALA A 1 184 ? -10.739 5.002 6.099 1.00 97.19 184 ALA A C 1
ATOM 1350 O O . ALA A 1 184 ? -10.253 5.735 5.235 1.00 97.19 184 ALA A O 1
ATOM 1351 N N . VAL A 1 185 ? -10.137 3.869 6.480 1.00 97.62 185 VAL A N 1
ATOM 1352 C CA . VAL A 1 185 ? -8.868 3.392 5.905 1.00 97.62 185 VAL A CA 1
ATOM 1353 C C . VAL A 1 185 ? -9.012 3.175 4.395 1.00 97.62 185 VAL A C 1
ATOM 1355 O O . VAL A 1 185 ? -8.175 3.639 3.622 1.00 97.62 185 VAL A O 1
ATOM 1358 N N . ARG A 1 186 ? -10.088 2.517 3.942 1.00 96.50 186 ARG A N 1
ATOM 1359 C CA . ARG A 1 186 ? -10.334 2.270 2.509 1.00 96.50 186 ARG A CA 1
ATOM 1360 C C . ARG A 1 186 ? -10.585 3.556 1.724 1.00 96.50 186 ARG A C 1
ATOM 1362 O O . ARG A 1 186 ? -10.088 3.685 0.609 1.00 96.50 186 ARG A O 1
ATOM 1369 N N . GLN A 1 187 ? -11.303 4.516 2.303 1.00 96.38 187 GLN A N 1
ATOM 1370 C CA . GLN A 1 187 ? -11.547 5.818 1.678 1.00 96.38 187 GLN A CA 1
ATOM 1371 C C . GLN A 1 187 ? -10.268 6.650 1.540 1.00 96.38 187 GLN A C 1
ATOM 1373 O O . GLN A 1 187 ? -10.096 7.332 0.532 1.00 96.38 187 GLN A O 1
ATOM 1378 N N . ALA A 1 188 ? -9.351 6.569 2.502 1.00 96.62 188 ALA A N 1
ATOM 1379 C CA . ALA A 1 188 ? -8.041 7.212 2.412 1.00 96.62 188 ALA A CA 1
ATOM 1380 C C . ALA A 1 188 ? -7.074 6.480 1.454 1.00 96.62 188 ALA A C 1
ATOM 1382 O O . ALA A 1 188 ? -6.098 7.064 0.986 1.00 96.62 188 ALA A O 1
ATOM 1383 N N . ALA A 1 189 ? -7.368 5.220 1.121 1.00 96.50 189 ALA A N 1
ATOM 1384 C CA . ALA A 1 189 ? -6.573 4.346 0.261 1.00 96.50 189 ALA A CA 1
ATOM 1385 C C . ALA A 1 189 ? -7.169 4.138 -1.150 1.00 96.50 189 ALA A C 1
ATOM 1387 O O . ALA A 1 189 ? -6.900 3.112 -1.769 1.00 96.50 189 ALA A O 1
ATOM 1388 N N . GLN A 1 190 ? -7.951 5.083 -1.695 1.00 92.62 190 GLN A N 1
ATOM 1389 C CA . GLN A 1 190 ? -8.676 4.928 -2.978 1.00 92.62 190 GLN A CA 1
ATOM 1390 C C . GLN A 1 190 ? -7.804 4.621 -4.220 1.00 92.62 190 GLN A C 1
ATOM 1392 O O . GLN A 1 190 ? -8.337 4.235 -5.256 1.00 92.62 190 GLN A O 1
ATOM 1397 N N . GLY A 1 191 ? -6.475 4.740 -4.131 1.00 90.31 191 GLY A N 1
ATOM 1398 C CA . GLY A 1 191 ? -5.535 4.325 -5.184 1.00 90.31 191 GLY A CA 1
ATOM 1399 C C . GLY A 1 191 ? -4.999 2.891 -5.055 1.00 90.31 191 GLY A C 1
ATOM 1400 O O . GLY A 1 191 ? -4.245 2.443 -5.916 1.00 90.31 191 GLY A O 1
ATOM 1401 N N . LEU A 1 192 ? -5.351 2.171 -3.987 1.00 93.62 192 LEU A N 1
ATOM 1402 C CA . LEU A 1 192 ? -4.867 0.823 -3.685 1.00 93.62 192 LEU A CA 1
ATOM 1403 C C . LEU A 1 192 ? -5.987 -0.203 -3.884 1.00 93.62 192 LEU A C 1
ATOM 1405 O O . LEU A 1 192 ? -7.162 0.056 -3.627 1.00 93.62 192 LEU A O 1
ATOM 1409 N N . THR A 1 193 ? -5.625 -1.415 -4.304 1.00 94.56 193 THR A N 1
ATOM 1410 C CA . THR A 1 193 ? -6.599 -2.510 -4.402 1.00 94.56 193 THR A CA 1
ATOM 1411 C C . THR A 1 193 ? -7.000 -2.963 -3.000 1.00 94.56 193 THR A C 1
ATOM 1413 O O . THR A 1 193 ? -6.186 -3.547 -2.286 1.00 94.56 193 THR A O 1
ATOM 1416 N N . SER A 1 194 ? -8.257 -2.740 -2.607 1.00 91.06 194 SER A N 1
ATOM 1417 C CA . SER A 1 194 ? -8.719 -2.992 -1.232 1.00 91.06 194 SER A CA 1
ATOM 1418 C C . SER A 1 194 ? -8.586 -4.451 -0.783 1.00 91.06 194 SER A C 1
ATOM 1420 O O . SER A 1 194 ? -8.406 -4.696 0.403 1.00 91.06 194 SER A O 1
ATOM 1422 N N . ALA A 1 195 ? -8.637 -5.415 -1.711 1.00 92.06 195 ALA A N 1
ATOM 1423 C CA . ALA A 1 195 ? -8.458 -6.840 -1.408 1.00 92.06 195 ALA A CA 1
ATOM 1424 C C . ALA A 1 195 ? -7.032 -7.195 -0.946 1.00 92.06 195 ALA A C 1
ATOM 1426 O O . ALA A 1 195 ? -6.841 -8.187 -0.253 1.00 92.06 195 ALA A O 1
ATOM 1427 N N . ASN A 1 196 ? -6.041 -6.377 -1.310 1.00 93.62 196 ASN A N 1
ATOM 1428 C CA . ASN A 1 196 ? -4.639 -6.572 -0.939 1.00 93.62 196 ASN A CA 1
ATOM 1429 C C . ASN A 1 196 ? -4.251 -5.787 0.323 1.00 93.62 196 ASN A C 1
ATOM 1431 O O . ASN A 1 196 ? -3.089 -5.803 0.722 1.00 93.62 196 ASN A O 1
ATOM 1435 N N . LEU A 1 197 ? -5.189 -5.050 0.920 1.00 95.44 197 LEU A N 1
ATOM 1436 C CA . LEU A 1 197 ? -4.930 -4.182 2.057 1.00 95.44 197 LEU A CA 1
ATOM 1437 C C . LEU A 1 197 ? -5.306 -4.901 3.356 1.00 95.44 197 LEU A C 1
ATOM 1439 O O . LEU A 1 197 ? -6.470 -5.231 3.581 1.00 95.44 197 LEU A O 1
ATOM 1443 N N . THR A 1 198 ? -4.320 -5.121 4.222 1.00 96.44 198 THR A N 1
ATOM 1444 C CA . THR A 1 198 ? -4.513 -5.770 5.524 1.00 96.44 198 THR A CA 1
ATOM 1445 C C . THR A 1 198 ? -4.565 -4.711 6.615 1.00 96.44 198 THR A C 1
ATOM 1447 O O . THR A 1 198 ? -3.638 -3.911 6.738 1.00 96.44 198 THR A O 1
ATOM 1450 N N . ILE A 1 199 ? -5.629 -4.719 7.416 1.00 96.75 199 ILE A N 1
ATOM 1451 C CA . ILE A 1 199 ? -5.853 -3.770 8.513 1.00 96.75 199 ILE A CA 1
ATOM 1452 C C . ILE A 1 199 ? -5.862 -4.561 9.815 1.00 96.75 199 ILE A C 1
ATOM 1454 O O . ILE A 1 199 ? -6.619 -5.519 9.950 1.00 96.75 199 ILE A O 1
ATOM 1458 N N . ALA A 1 200 ? -5.028 -4.162 10.765 1.00 96.88 200 ALA A N 1
ATOM 1459 C CA . ALA A 1 200 ? -4.998 -4.718 12.108 1.00 96.88 200 ALA A CA 1
ATOM 1460 C C . ALA A 1 200 ? -5.174 -3.590 13.121 1.00 96.88 200 ALA A C 1
ATOM 1462 O O . ALA A 1 200 ? -4.583 -2.521 12.979 1.00 96.88 200 ALA A O 1
ATOM 1463 N N . MET A 1 201 ? -5.987 -3.829 14.143 1.00 96.62 201 MET A N 1
ATOM 1464 C CA . MET A 1 201 ? -6.277 -2.850 15.184 1.00 96.62 201 MET A CA 1
ATOM 1465 C C . MET A 1 201 ? -6.027 -3.470 16.549 1.00 96.62 201 MET A C 1
ATOM 1467 O O . MET A 1 201 ? -6.273 -4.661 16.759 1.00 96.62 201 MET A O 1
ATOM 1471 N N . SER A 1 202 ? -5.503 -2.675 17.475 1.00 96.25 202 SER A N 1
ATOM 1472 C CA . SER A 1 202 ? -5.320 -3.102 18.856 1.00 96.25 202 SER A CA 1
ATOM 1473 C C . SER A 1 202 ? -5.511 -1.958 19.837 1.00 96.25 202 SER A C 1
ATOM 1475 O O . SER A 1 202 ? -5.314 -0.790 19.508 1.00 96.25 202 SER A O 1
ATOM 1477 N N . VAL A 1 203 ? -5.900 -2.302 21.058 1.00 96.12 203 VAL A N 1
ATOM 1478 C CA . VAL A 1 203 ? -6.134 -1.365 22.155 1.00 96.12 203 VAL A CA 1
ATOM 1479 C C . VAL A 1 203 ? -5.433 -1.914 23.386 1.00 96.12 203 VAL A C 1
ATOM 1481 O O . VAL A 1 203 ? -5.664 -3.056 23.767 1.00 96.12 203 VAL A O 1
ATOM 1484 N N . ASP A 1 204 ? -4.527 -1.129 23.968 1.00 93.62 204 ASP A N 1
ATOM 1485 C CA . ASP A 1 204 ? -3.682 -1.536 25.105 1.00 93.62 204 ASP A CA 1
ATOM 1486 C C . ASP A 1 204 ? -2.948 -2.878 24.869 1.00 93.62 204 ASP A C 1
ATOM 1488 O O . ASP A 1 204 ? -2.756 -3.687 25.771 1.00 93.62 204 ASP A O 1
ATOM 1492 N N . GLY A 1 205 ? -2.572 -3.145 23.610 1.00 90.06 205 GLY A N 1
ATOM 1493 C CA . GLY A 1 205 ? -1.907 -4.383 23.186 1.00 90.06 205 GLY A CA 1
ATOM 1494 C C . GLY A 1 205 ? -2.840 -5.555 22.855 1.00 90.06 205 GLY A C 1
ATOM 1495 O O . GLY A 1 205 ? -2.384 -6.522 22.247 1.00 90.06 205 GLY A O 1
ATOM 1496 N N . ALA A 1 206 ? -4.138 -5.469 23.162 1.00 92.25 206 ALA A N 1
ATOM 1497 C CA . ALA A 1 206 ? -5.122 -6.479 22.779 1.00 92.25 206 ALA A CA 1
ATOM 1498 C C . ALA A 1 206 ? -5.624 -6.229 21.352 1.00 92.25 206 ALA A C 1
ATOM 1500 O O . ALA A 1 206 ? -6.148 -5.157 21.050 1.00 92.25 206 ALA A O 1
ATOM 1501 N N . ALA A 1 207 ? -5.455 -7.207 20.461 1.00 94.38 207 ALA A N 1
ATOM 1502 C CA . ALA A 1 207 ? -6.003 -7.129 19.111 1.00 94.38 207 ALA A CA 1
ATOM 1503 C C . ALA A 1 207 ? -7.536 -7.163 19.153 1.00 94.38 207 ALA A C 1
ATOM 1505 O O . ALA A 1 207 ? -8.119 -7.925 19.923 1.00 94.38 207 ALA A O 1
ATOM 1506 N N . CYS A 1 208 ? -8.175 -6.372 18.298 1.00 93.88 208 CYS A N 1
ATOM 1507 C CA . CYS A 1 208 ? -9.614 -6.437 18.089 1.00 93.88 208 CYS A CA 1
ATOM 1508 C C . CYS A 1 208 ? -9.906 -6.637 16.597 1.00 93.88 208 CYS A C 1
ATOM 1510 O O . CYS A 1 208 ? -9.235 -6.064 15.733 1.00 93.88 208 CYS A O 1
ATOM 1512 N N . ALA A 1 209 ? -10.844 -7.535 16.298 1.00 94.12 209 ALA A N 1
ATOM 1513 C CA . ALA A 1 209 ? -11.066 -8.062 14.947 1.00 94.12 209 ALA A CA 1
ATOM 1514 C C . ALA A 1 209 ? -12.506 -7.877 14.448 1.00 94.12 209 ALA A C 1
ATOM 1516 O O . ALA A 1 209 ? -12.782 -8.136 13.280 1.00 94.12 209 ALA A O 1
ATOM 1517 N N . ASP A 1 210 ? -13.404 -7.425 15.319 1.00 96.12 210 ASP A N 1
ATOM 1518 C CA . ASP A 1 210 ? -14.811 -7.182 15.028 1.00 96.12 210 ASP A CA 1
ATOM 1519 C C . ASP A 1 210 ? -15.334 -5.995 15.853 1.00 96.12 210 ASP A C 1
ATOM 1521 O O . ASP A 1 210 ? -14.671 -5.493 16.767 1.00 96.12 210 ASP A O 1
ATOM 1525 N N . ASP A 1 211 ? -16.534 -5.525 15.515 1.00 96.62 211 ASP A N 1
ATOM 1526 C CA . ASP A 1 211 ? -17.130 -4.348 16.144 1.00 96.62 211 ASP A CA 1
ATOM 1527 C C . ASP A 1 211 ? -17.379 -4.531 17.650 1.00 96.62 211 ASP A C 1
ATOM 1529 O O . ASP A 1 211 ? -17.158 -3.598 18.420 1.00 96.62 211 ASP A O 1
ATOM 1533 N N . SER A 1 212 ? -17.774 -5.727 18.103 1.00 95.25 212 SER A N 1
ATOM 1534 C CA . SER A 1 212 ? -18.104 -5.981 19.513 1.00 95.25 212 SER A CA 1
ATOM 1535 C C . SER A 1 212 ? -16.861 -6.066 20.407 1.00 95.25 212 SER A C 1
ATOM 1537 O O . SER A 1 212 ? -16.850 -5.499 21.507 1.00 95.25 212 SER A O 1
ATOM 1539 N N . SER A 1 213 ? -15.794 -6.719 19.939 1.00 94.81 213 SER A N 1
ATOM 1540 C CA . SER A 1 213 ? -14.504 -6.785 20.632 1.00 94.81 213 SER A CA 1
ATOM 1541 C C . SER A 1 213 ? -13.836 -5.416 20.681 1.00 94.81 213 SER A C 1
ATOM 1543 O O . SER A 1 213 ? -13.373 -5.006 21.748 1.00 94.81 213 SER A O 1
ATOM 1545 N N . CYS A 1 214 ? -13.843 -4.669 19.570 1.00 95.19 214 CYS A N 1
ATOM 1546 C CA . CYS A 1 214 ? -13.287 -3.321 19.540 1.00 95.19 214 CYS A CA 1
ATOM 1547 C C . CYS A 1 214 ? -14.103 -2.368 20.426 1.00 95.19 214 CYS A C 1
ATOM 1549 O O . CYS A 1 214 ? -13.507 -1.637 21.211 1.00 95.19 214 CYS A O 1
ATOM 1551 N N . ALA A 1 215 ? -15.440 -2.400 20.383 1.00 95.38 215 ALA A N 1
ATOM 1552 C CA . ALA A 1 215 ? -16.275 -1.554 21.240 1.00 95.38 215 ALA A CA 1
ATOM 1553 C C . ALA A 1 215 ? -15.984 -1.798 22.727 1.00 95.38 215 ALA A C 1
ATOM 1555 O O . ALA A 1 215 ? -15.712 -0.852 23.465 1.00 95.38 215 ALA A O 1
ATOM 1556 N N . THR A 1 216 ? -15.943 -3.067 23.146 1.00 94.06 216 THR A N 1
ATOM 1557 C CA . THR A 1 216 ? -15.635 -3.452 24.533 1.00 94.06 216 THR A CA 1
ATOM 1558 C C . THR A 1 216 ? -14.247 -2.965 24.958 1.00 94.06 216 THR A C 1
ATOM 1560 O O . THR A 1 216 ? -14.094 -2.379 26.034 1.00 94.06 216 THR A O 1
ATOM 1563 N N . ALA A 1 217 ? -13.241 -3.156 24.099 1.00 94.19 217 ALA A N 1
ATOM 1564 C CA . ALA A 1 217 ? -11.878 -2.712 24.361 1.00 94.19 217 ALA A CA 1
ATOM 1565 C C . ALA A 1 217 ? -11.792 -1.181 24.477 1.00 94.19 217 ALA A C 1
ATOM 1567 O O . ALA A 1 217 ? -11.215 -0.675 25.435 1.00 94.19 217 ALA A O 1
ATOM 1568 N N . LEU A 1 218 ? -12.421 -0.431 23.566 1.00 93.94 218 LEU A N 1
ATOM 1569 C CA . LEU A 1 218 ? -12.440 1.036 23.591 1.00 93.94 218 LEU A CA 1
ATOM 1570 C C . LEU A 1 218 ? -13.155 1.583 24.832 1.00 93.94 218 LEU A C 1
ATOM 1572 O O . LEU A 1 218 ? -12.697 2.561 25.424 1.00 93.94 218 LEU A O 1
ATOM 1576 N N . SER A 1 219 ? -14.268 0.970 25.246 1.00 91.38 219 SER A N 1
ATOM 1577 C CA . SER A 1 219 ? -15.015 1.397 26.435 1.00 91.38 219 SER A CA 1
ATOM 1578 C C . SER A 1 219 ? -14.195 1.258 27.719 1.00 91.38 219 SER A C 1
ATOM 1580 O O . SER A 1 219 ? -14.247 2.149 28.569 1.00 91.38 219 SER A O 1
ATOM 1582 N N . ALA A 1 220 ? -13.422 0.174 27.842 1.00 89.69 220 ALA A N 1
ATOM 1583 C CA . ALA A 1 220 ? -12.580 -0.105 29.005 1.00 89.69 220 ALA A CA 1
ATOM 1584 C C . ALA A 1 220 ? -11.234 0.648 28.990 1.00 89.69 220 ALA A C 1
ATOM 1586 O O . ALA A 1 220 ? -10.598 0.795 30.034 1.00 89.69 220 ALA A O 1
ATOM 1587 N N . ALA A 1 221 ? -10.800 1.142 27.828 1.00 88.50 221 ALA A N 1
ATOM 1588 C CA . ALA A 1 221 ? -9.453 1.662 27.602 1.00 88.50 221 ALA A CA 1
ATOM 1589 C C . ALA A 1 221 ? -9.387 3.192 27.428 1.00 88.50 221 ALA A C 1
ATOM 1591 O O . ALA A 1 221 ? -8.502 3.704 26.739 1.00 88.50 221 ALA A O 1
ATOM 1592 N N . GLY A 1 222 ? -10.292 3.948 28.061 1.00 89.38 222 GLY A N 1
ATOM 1593 C CA . GLY A 1 222 ? -10.243 5.417 28.052 1.00 89.38 222 GLY A CA 1
ATOM 1594 C C . GLY A 1 222 ? -8.863 5.945 28.479 1.00 89.38 222 GLY A C 1
ATOM 1595 O O . GLY A 1 222 ? -8.344 5.575 29.532 1.00 89.38 222 GLY A O 1
ATOM 1596 N N . GLY A 1 223 ? -8.233 6.775 27.642 1.00 89.81 223 GLY A N 1
ATOM 1597 C CA . GLY A 1 223 ? -6.884 7.305 27.870 1.00 89.81 223 GLY A CA 1
ATOM 1598 C C . GLY A 1 223 ? -5.722 6.333 27.609 1.00 89.81 223 GLY A C 1
ATOM 1599 O O . GLY A 1 223 ? -4.559 6.737 27.754 1.00 89.81 223 GLY A O 1
ATOM 1600 N N . LYS A 1 224 ? -5.982 5.081 27.211 1.00 93.81 224 LYS A N 1
ATOM 1601 C CA . LYS A 1 224 ? -4.963 4.110 26.771 1.00 93.81 224 LYS A CA 1
ATOM 1602 C C . LYS A 1 224 ? -4.644 4.272 25.286 1.00 93.81 224 LYS A C 1
ATOM 1604 O O . LYS A 1 224 ? -5.300 5.031 24.574 1.00 93.81 224 LYS A O 1
ATOM 1609 N N . GLN A 1 225 ? -3.599 3.581 24.833 1.00 94.50 225 GLN A N 1
ATOM 1610 C CA . GLN A 1 225 ? -3.168 3.615 23.441 1.00 94.50 225 GLN A CA 1
ATOM 1611 C C . GLN A 1 225 ? -4.032 2.689 22.578 1.00 94.50 225 GLN A C 1
ATOM 1613 O O . GLN A 1 225 ? -4.205 1.513 22.894 1.00 94.50 225 GLN A O 1
ATOM 1618 N N . ALA A 1 226 ? -4.519 3.222 21.466 1.00 95.88 226 ALA A N 1
ATOM 1619 C CA . ALA A 1 226 ? -5.114 2.491 20.364 1.00 95.88 226 ALA A CA 1
ATOM 1620 C C . ALA A 1 226 ? -4.168 2.558 19.158 1.00 95.88 226 ALA A C 1
ATOM 1622 O O . ALA A 1 226 ? -3.622 3.620 18.849 1.00 95.88 226 ALA A O 1
ATOM 1623 N N . ASN A 1 227 ? -3.963 1.425 18.495 1.00 96.38 227 ASN A N 1
ATOM 1624 C CA . ASN A 1 227 ? -3.067 1.270 17.359 1.00 96.38 227 ASN A CA 1
ATOM 1625 C C . ASN A 1 227 ? -3.849 0.781 16.145 1.00 96.38 227 ASN A C 1
ATOM 1627 O O . ASN A 1 227 ? -4.633 -0.163 16.244 1.00 96.38 227 ASN A O 1
ATOM 1631 N N . VAL A 1 228 ? -3.570 1.376 14.990 1.00 97.44 228 VAL A N 1
ATOM 1632 C CA . VAL A 1 228 ? -4.073 0.929 13.691 1.00 97.44 228 VAL A CA 1
ATOM 1633 C C . VAL A 1 228 ? -2.877 0.688 12.783 1.00 97.44 228 VAL A C 1
ATOM 1635 O O . VAL A 1 228 ? -2.108 1.604 12.492 1.00 97.44 228 VAL A O 1
ATOM 1638 N N . ALA A 1 229 ? -2.710 -0.556 12.350 1.00 97.19 229 ALA A N 1
ATOM 1639 C CA . ALA A 1 229 ? -1.672 -0.990 11.433 1.00 97.19 229 ALA A CA 1
ATOM 1640 C C . ALA A 1 229 ? -2.284 -1.324 10.071 1.00 97.19 229 ALA A C 1
ATOM 1642 O O . ALA A 1 229 ? -3.230 -2.105 9.974 1.00 97.19 229 ALA A O 1
ATOM 1643 N N . VAL A 1 230 ? -1.718 -0.755 9.013 1.00 97.38 230 VAL A N 1
ATOM 1644 C CA . VAL A 1 230 ? -2.114 -0.995 7.625 1.00 97.38 230 VAL A CA 1
ATOM 1645 C C . VAL A 1 230 ? -0.925 -1.585 6.881 1.00 97.38 230 VAL A C 1
ATOM 1647 O O . VAL A 1 230 ? 0.193 -1.080 6.979 1.00 97.38 230 VAL A O 1
ATOM 1650 N N . SER A 1 231 ? -1.158 -2.676 6.154 1.00 96.25 231 SER A N 1
ATOM 1651 C CA . SER A 1 231 ? -0.147 -3.349 5.338 1.00 96.25 231 SER A CA 1
ATOM 1652 C C . SER A 1 231 ? -0.617 -3.505 3.893 1.00 96.25 231 SER A C 1
ATOM 1654 O O . SER A 1 231 ? -1.786 -3.803 3.655 1.00 96.25 231 SER A O 1
ATOM 1656 N N . TYR A 1 232 ? 0.296 -3.345 2.935 1.00 95.69 232 TYR A N 1
ATOM 1657 C CA . TYR A 1 232 ? 0.021 -3.506 1.507 1.00 95.69 232 TYR A CA 1
ATOM 1658 C C . TYR A 1 232 ? 1.208 -4.169 0.783 1.00 95.69 232 TYR A C 1
ATOM 1660 O O . TYR A 1 23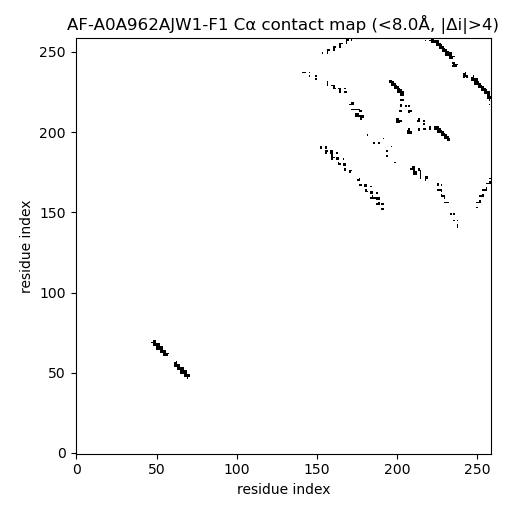2 ? 2.345 -3.725 0.964 1.00 95.69 232 TYR A O 1
ATOM 1668 N N . PRO A 1 233 ? 0.994 -5.213 -0.038 1.00 93.62 233 PRO A N 1
ATOM 1669 C CA . PRO A 1 233 ? 2.063 -5.848 -0.798 1.00 93.62 233 PRO A CA 1
ATOM 1670 C C . PRO A 1 233 ? 2.548 -4.942 -1.939 1.00 93.62 233 PRO A C 1
ATOM 1672 O O . PRO A 1 233 ? 1.761 -4.332 -2.658 1.00 93.62 233 PRO A O 1
ATOM 1675 N N . CYS A 1 234 ? 3.859 -4.885 -2.144 1.00 89.00 234 CYS A N 1
ATOM 1676 C CA . CYS A 1 234 ? 4.509 -4.172 -3.240 1.00 89.00 234 CYS A CA 1
ATOM 1677 C C . CYS A 1 234 ? 5.272 -5.138 -4.149 1.00 89.00 234 CYS A C 1
ATOM 1679 O O . CYS A 1 234 ? 5.698 -6.217 -3.742 1.00 89.00 234 CYS A O 1
ATOM 1681 N N . ARG A 1 235 ? 5.462 -4.724 -5.405 1.00 85.06 235 ARG A N 1
ATOM 1682 C CA . ARG A 1 235 ? 6.269 -5.438 -6.397 1.00 85.06 235 ARG A CA 1
ATOM 1683 C C . ARG A 1 235 ? 7.288 -4.472 -6.992 1.00 85.06 235 ARG A C 1
ATOM 1685 O O . ARG A 1 235 ? 6.899 -3.551 -7.704 1.00 85.06 235 ARG A O 1
ATOM 1692 N N . LEU A 1 236 ? 8.572 -4.687 -6.706 1.00 85.25 236 LEU A N 1
ATOM 1693 C CA . LEU A 1 236 ? 9.680 -3.911 -7.272 1.00 85.25 236 LEU A CA 1
ATOM 1694 C C . LEU A 1 236 ? 10.441 -4.783 -8.268 1.00 85.25 236 LEU A C 1
ATOM 1696 O O . LEU A 1 236 ? 11.491 -5.344 -7.962 1.00 85.25 236 LEU A O 1
ATOM 1700 N N . VAL A 1 237 ? 9.875 -4.905 -9.468 1.00 85.31 237 VAL A N 1
ATOM 1701 C CA . VAL A 1 237 ? 10.523 -5.596 -10.584 1.00 85.31 237 VAL A CA 1
ATOM 1702 C C . VAL A 1 237 ? 10.981 -4.556 -11.597 1.00 85.31 237 VAL A C 1
ATOM 1704 O O . VAL A 1 237 ? 10.152 -3.903 -12.228 1.00 85.31 237 VAL A O 1
ATOM 1707 N N . VAL A 1 238 ? 12.297 -4.419 -11.762 1.00 83.38 238 VAL A N 1
ATOM 1708 C CA . VAL A 1 238 ? 12.914 -3.580 -12.801 1.00 83.38 238 VAL A CA 1
ATOM 1709 C C . VAL A 1 238 ? 13.601 -4.537 -13.771 1.00 83.38 238 VAL A C 1
ATOM 1711 O O . VAL A 1 238 ? 14.395 -5.371 -13.350 1.00 83.38 238 VAL A O 1
ATOM 1714 N N . LEU A 1 239 ? 13.265 -4.472 -15.063 1.00 84.06 239 LEU A N 1
ATOM 1715 C CA . LEU A 1 239 ? 13.865 -5.329 -16.102 1.00 84.06 239 LEU A CA 1
ATOM 1716 C C . LEU A 1 239 ? 13.820 -6.839 -15.781 1.00 84.06 239 LEU A C 1
ATOM 1718 O O . LEU A 1 239 ? 14.773 -7.568 -16.036 1.00 84.06 239 LEU A O 1
ATOM 1722 N N . ASN A 1 240 ? 12.698 -7.312 -15.228 1.00 83.94 240 ASN A N 1
ATOM 1723 C CA . ASN A 1 240 ? 12.491 -8.714 -14.835 1.00 83.94 240 ASN A CA 1
ATOM 1724 C C . ASN A 1 240 ? 13.422 -9.223 -13.712 1.00 83.94 240 ASN A C 1
ATOM 1726 O O . ASN A 1 240 ? 13.456 -10.420 -13.439 1.00 83.94 240 ASN A O 1
ATOM 1730 N N . ILE A 1 241 ? 14.140 -8.324 -13.038 1.00 86.50 241 ILE A N 1
ATOM 1731 C CA . ILE A 1 241 ? 14.884 -8.616 -11.814 1.00 86.50 241 ILE A CA 1
ATOM 1732 C C . ILE A 1 241 ? 14.006 -8.189 -10.639 1.00 86.50 241 ILE A C 1
ATOM 1734 O O . ILE A 1 241 ? 13.570 -7.037 -10.568 1.00 86.50 241 ILE A O 1
ATOM 1738 N N . ASP A 1 242 ? 13.707 -9.131 -9.746 1.00 88.25 242 ASP A N 1
ATOM 1739 C CA . ASP A 1 242 ? 12.998 -8.856 -8.499 1.00 88.25 242 ASP A CA 1
ATOM 1740 C C . ASP A 1 242 ? 13.998 -8.403 -7.435 1.00 88.25 242 ASP A C 1
ATOM 1742 O O . ASP A 1 242 ? 14.872 -9.164 -7.017 1.00 88.25 242 ASP A O 1
ATOM 1746 N N . TYR A 1 243 ? 13.876 -7.148 -7.011 1.00 84.75 243 TYR A N 1
ATOM 1747 C CA . TYR A 1 243 ? 14.740 -6.562 -5.987 1.00 84.75 243 TYR A CA 1
ATOM 1748 C C . TYR A 1 243 ? 14.257 -6.881 -4.565 1.00 84.75 243 TYR A C 1
ATOM 1750 O O . TYR A 1 243 ? 14.954 -6.574 -3.600 1.00 84.75 243 TYR A O 1
ATOM 1758 N N . ALA A 1 244 ? 13.083 -7.505 -4.419 1.00 87.50 244 ALA A N 1
ATOM 1759 C CA . ALA A 1 244 ? 12.513 -7.924 -3.145 1.00 87.50 244 ALA A CA 1
ATOM 1760 C C . ALA A 1 244 ? 11.934 -9.355 -3.230 1.00 87.50 244 ALA A C 1
ATOM 1762 O O . ALA A 1 244 ? 10.735 -9.548 -3.011 1.00 87.50 244 ALA A O 1
ATOM 1763 N N . PRO A 1 245 ? 12.777 -10.383 -3.471 1.00 80.38 245 PRO A N 1
ATOM 1764 C CA . PRO A 1 245 ? 12.330 -11.764 -3.692 1.00 80.38 245 PRO A CA 1
ATOM 1765 C C . PRO A 1 245 ? 11.649 -12.413 -2.473 1.00 80.38 245 PRO A C 1
ATOM 1767 O O . PRO A 1 245 ? 10.973 -13.427 -2.609 1.00 80.38 245 PRO A O 1
ATOM 1770 N N . GLY A 1 246 ? 11.799 -11.832 -1.277 1.00 80.88 246 GLY A N 1
ATOM 1771 C CA . GLY A 1 246 ? 11.082 -12.243 -0.061 1.00 80.88 246 GLY A CA 1
ATOM 1772 C C . GLY A 1 246 ? 9.668 -11.662 0.072 1.00 80.88 246 GLY A C 1
ATOM 1773 O O . GLY A 1 246 ? 9.017 -11.879 1.091 1.00 80.88 246 GLY A O 1
ATOM 1774 N N . GLY A 1 247 ? 9.203 -10.912 -0.932 1.00 82.19 247 GLY A N 1
ATOM 1775 C CA . GLY A 1 247 ? 7.988 -10.113 -0.866 1.00 82.19 247 GLY A CA 1
ATOM 1776 C C . GLY A 1 247 ? 8.260 -8.745 -0.242 1.00 82.19 247 GLY A C 1
ATOM 1777 O O . GLY A 1 247 ? 8.780 -8.623 0.865 1.00 82.19 247 GLY A O 1
ATOM 1778 N N . CYS A 1 248 ? 7.887 -7.688 -0.956 1.00 88.38 248 CYS A N 1
ATOM 1779 C CA . CYS A 1 248 ? 7.867 -6.337 -0.415 1.00 88.38 248 CYS A CA 1
ATOM 1780 C C . CYS A 1 248 ? 6.501 -6.110 0.247 1.00 88.38 248 CYS A C 1
ATOM 1782 O O . CYS A 1 248 ? 5.465 -6.347 -0.374 1.00 88.38 248 CYS A O 1
ATOM 1784 N N . VAL A 1 249 ? 6.477 -5.655 1.502 1.00 93.12 249 VAL A N 1
ATOM 1785 C CA . VAL A 1 249 ? 5.239 -5.255 2.190 1.00 93.12 249 VAL A CA 1
ATOM 1786 C C . VAL A 1 249 ? 5.443 -3.876 2.800 1.00 93.12 249 VAL A C 1
ATOM 1788 O O . VAL A 1 249 ? 6.276 -3.702 3.687 1.00 93.12 249 VAL A O 1
ATOM 1791 N N . LEU A 1 250 ? 4.663 -2.902 2.339 1.00 93.69 250 LEU A N 1
ATOM 1792 C CA . LEU A 1 250 ? 4.581 -1.580 2.947 1.00 93.69 250 LEU A CA 1
ATOM 1793 C C . LEU A 1 250 ? 3.741 -1.705 4.212 1.00 93.69 250 LEU A C 1
ATOM 1795 O O . LEU A 1 250 ? 2.598 -2.151 4.134 1.00 93.69 250 LEU A O 1
ATOM 1799 N N . LYS A 1 251 ? 4.299 -1.339 5.364 1.00 94.56 251 LYS A N 1
ATOM 1800 C CA . LYS A 1 251 ? 3.605 -1.374 6.652 1.00 94.56 251 LYS A CA 1
ATOM 1801 C C . LYS A 1 251 ? 3.682 -0.006 7.302 1.00 94.56 251 LYS A C 1
ATOM 1803 O O . LYS A 1 251 ? 4.769 0.557 7.381 1.00 94.56 251 LYS A O 1
ATOM 1808 N N . GLN A 1 252 ? 2.551 0.477 7.797 1.00 97.38 252 GLN A N 1
ATOM 1809 C CA . GLN A 1 252 ? 2.499 1.660 8.642 1.00 97.38 252 GLN A CA 1
ATOM 1810 C C . GLN A 1 252 ? 1.588 1.402 9.833 1.00 97.38 252 GLN A C 1
ATOM 1812 O O . GLN A 1 252 ? 0.481 0.892 9.672 1.00 97.38 252 GLN A O 1
ATOM 1817 N N . THR A 1 253 ? 2.050 1.796 11.016 1.00 96.44 253 THR A N 1
ATOM 1818 C CA . THR A 1 253 ? 1.262 1.745 12.247 1.00 96.44 253 THR A CA 1
ATOM 1819 C C . THR A 1 253 ? 1.147 3.145 12.815 1.00 96.44 253 THR A C 1
ATOM 1821 O O . THR A 1 253 ? 2.160 3.792 13.074 1.00 96.44 253 THR A O 1
ATOM 1824 N N . THR A 1 254 ? -0.083 3.598 13.036 1.00 97.56 254 THR A N 1
ATOM 1825 C CA . THR A 1 254 ? -0.363 4.860 13.719 1.00 97.56 254 THR A CA 1
ATOM 1826 C C . THR A 1 254 ? -1.003 4.561 15.065 1.00 97.56 254 THR A C 1
ATOM 1828 O O . THR A 1 254 ? -1.927 3.753 15.162 1.00 97.56 254 THR A O 1
ATOM 1831 N N . ALA A 1 255 ? -0.498 5.222 16.100 1.00 95.44 255 ALA A N 1
ATOM 1832 C CA . ALA A 1 255 ? -0.971 5.090 17.464 1.00 95.44 255 ALA A CA 1
ATOM 1833 C C . ALA A 1 255 ? -1.544 6.414 17.964 1.00 95.44 255 ALA A C 1
ATOM 1835 O O . ALA A 1 255 ? -1.012 7.481 17.656 1.00 95.44 255 ALA A O 1
ATOM 1836 N N . GLY A 1 256 ? -2.566 6.354 18.807 1.00 95.31 256 GLY A N 1
ATOM 1837 C CA . GLY A 1 256 ? -3.026 7.517 19.558 1.00 95.31 256 GLY A CA 1
ATOM 1838 C C . GLY A 1 256 ? -3.809 7.116 20.798 1.00 95.31 256 GLY A C 1
ATOM 1839 O O . GLY A 1 256 ? -3.955 5.933 21.093 1.00 95.31 256 GLY A O 1
ATOM 1840 N N . ARG A 1 257 ? -4.244 8.100 21.585 1.00 94.62 257 ARG A N 1
ATOM 1841 C CA . ARG A 1 257 ? -4.930 7.847 22.859 1.00 94.62 257 ARG A CA 1
ATOM 1842 C C . ARG A 1 257 ? -6.435 7.931 22.671 1.00 94.62 257 ARG A C 1
ATOM 1844 O O . ARG A 1 257 ? -6.896 8.916 22.108 1.00 94.62 257 ARG A O 1
ATOM 1851 N N . VAL A 1 258 ? -7.163 6.935 23.174 1.00 93.12 258 VAL A N 1
ATOM 1852 C CA . VAL A 1 258 ? -8.635 6.907 23.171 1.00 93.12 258 VAL A CA 1
ATOM 1853 C C . VAL A 1 258 ? -9.172 8.093 23.981 1.00 93.12 258 VAL A C 1
ATOM 1855 O O . VAL A 1 258 ? -8.723 8.290 25.117 1.00 93.12 258 VAL A O 1
ATOM 1858 N N . GLN A 1 259 ? -10.094 8.867 23.394 1.00 86.38 259 GLN A N 1
ATOM 1859 C CA . GLN A 1 259 ? -10.694 10.060 24.014 1.00 86.38 259 GLN A CA 1
ATOM 1860 C C . GLN A 1 259 ? -11.848 9.727 24.973 1.00 86.38 259 GLN A C 1
ATOM 1862 O O . GLN A 1 259 ? -12.500 8.664 24.841 1.00 86.38 259 GLN A O 1
#

Secondary structure (DSSP, 8-state):
------S-SSSTTSSTTSSSSSSTTSSS---SS----------------EEEEEEEEETTEEEEEEEEE-TT------------------SSSTHHHHHHHHHHHHHHHHHHHHHHHHTT-GGGHHHHHHHHHHHHHHHHHHHHHHHHHHHHHHHHHHHHHHHHHHHHHH-TT-S-HHHHHHHHHHHHTTTS-GGG-EEEEEETTEEE-SHHHHHHHHHH-TTSEEEEEEEEEE--EETTEES-TT-EEEEEEEEEE--

Mean predicted aligned error: 19.09 Å